Protein 4QEK (pdb70)

Sequence (281 aa):
SRPGLPVEYLQVPSASMGRDIKVQFQGGGPHAVYLLDGLRAQDDYNGWDINTPAFEEYYQSGLSVIMPPVGGQSSFYTDWYQPSQSNGQNNYTYKKWETFLTREMPAWLQANKGVSPPTGNAAVGLAMSGGSALILAAYYPQQFPYAASLSGFLNPSEEGWWPTLIGLAMNDSGGYNANNSMWGPSSSDPPAWKRNDPMVQIPRLVANNTRIWVYCGNGTPSDLGGDDNIPAKFLEGLTLRTNQQTFRDTYAADGGRNGVFNFFPPNGTHSWPYWNEEQLVAMKADIQHVLNG

Secondary structure (P-SEA, 3-state):
cccccbbbbbbbbbccccbbbbbbbcccccbbbbbbbcccccccccccccccccccccccccbbbbbbccccccccccccccccccccccccaaaaaaccaaaaaaaacccccccbbbbbbcccaaaaaaaaaacccccccbbbbccccccccccaaaaaaaaaaaacccccccccccccccccccccccccaaaaaaaaccbbbbbbbbcccccccccccccaaaaaaaaaaaaaaaaaaaaaccccccccccccccccaaaaaaaaaaaaaaaaaaacc

GO terms:
  GO:0009274 peptidoglycan-based cell wall (C, IDA)
  GO:0016747 acyltransferase activity, transferring groups other than amino-acyl groups (F, IDA)
  GO:0046677 response to antibiotic (P, IEP)
  GO:0071769 mycolate cell wall layer assembly (P, IDA)
  GO:0009247 glycolipid biosynthetic process (P, IDA)
  GO:0005576 extracellular region (C, HDA)
  GO:0071769 mycolate cell wall layer assembly (P, IMP)
  GO:0006869 lipid transport (P, IMP)
  GO:0005576 extracellular region (C, IDA)
  GO:0035375 zymogen binding (F, IPI)

Solvent-accessible surface area: 10916 Å² total; per-residue (Å²): 107,35,135,72,32,71,54,69,163,21,100,0,77,3,96,49,5,66,97,88,10,44,0,8,7,0,28,59,21,80,43,0,1,2,2,0,6,7,3,109,7,92,121,64,105,0,6,0,45,88,72,14,65,1,8,93,37,3,86,147,11,32,1,1,1,0,0,0,6,4,7,53,0,0,13,4,5,50,2,126,85,52,1,84,87,55,50,25,144,53,28,5,58,3,13,38,0,0,9,148,32,0,6,56,71,0,93,87,95,83,51,9,24,38,63,17,0,0,0,0,0,1,0,1,0,0,7,10,0,0,9,3,0,6,53,43,54,145,13,0,45,0,0,0,0,0,0,0,7,0,18,4,24,101,61,171,6,15,70,6,3,19,71,4,0,91,52,1,40,21,3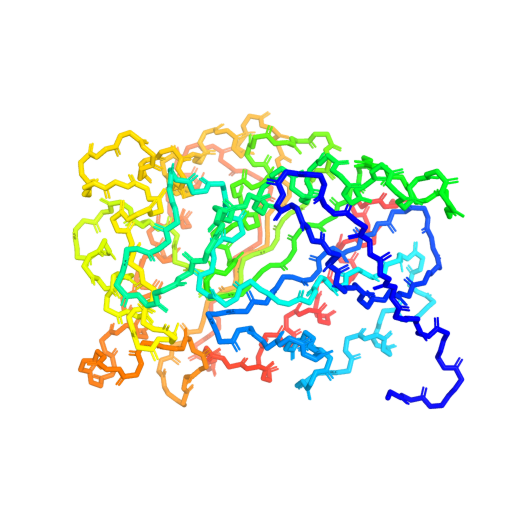0,30,8,90,0,1,10,6,91,62,109,34,106,15,4,125,78,10,0,1,21,60,15,0,75,116,1,38,91,52,93,1,38,0,18,0,0,1,0,47,33,83,102,28,66,1,9,4,106,70,10,102,96,106,82,8,24,18,30,0,37,121,13,0,74,71,0,99,98,39,7,70,88,62,46,16,113,36,28,38,41,37,34,41,120,129,1,28,0,10,31,99,62,0,21,80,8,0,70,47,0,63,57,29,0,52,139,65,21,78,62

Radius of gyration: 17.23 Å; Cα contacts (8 Å, |Δi|>4): 678; chains: 1; bounding box: 44×43×36 Å

InterPro domains:
  IPR000801 Esterase-like [PF00756] (61-321)
  IPR029058 Alpha/Beta hydrolase fold [G3DSA:3.40.50.1820] (46-328)
  IPR029058 Alpha/Beta hydrolase fold [SSF53474] (47-328)
  IPR050583 Mycobacterial A85 antigen [PTHR48098] (47-322)

Organism: Mycobacterium tuberculosis (strain ATCC 25618 / H37Rv) (NCBI:txid83332)

B-factor: mean 17.46, std 11.75, range [6.65, 141.17]

Foldseek 3Di:
DPPPFPKDWDFFDDPQFRGTWIKIKGDQAQAAEEEEAAQQFARPDGPCVVQHPLSVLCVNLRHMYIYTGDQHLNLLDFFQFAFPPLPGPGTDHRVCCLLPRVQVVCCVPPNRDQFLYEYEYEQSNLLVRLLCCLVPVRRHLEYEYALYPQACLDDCNVVLSQLQNCQRSHGGVCRGQHDSPGPSNLSSHNLNSLLSCQVSLRQYEYEAEADDDAPNGSPVPPPRPSRVVSVVVSVVSVVSNVVSPRDRYHYHYDHHDGNDSVNSNVVSSVCSVVSDVRRDD

Structure (mmCIF, N/CA/C/O backbone):
data_4QEK
#
_entry.id   4QEK
#
_cell.length_a   136.736
_cell.length_b   67.859
_cell.length_c   35.692
_cell.angle_alpha   90.00
_cell.angle_beta   94.36
_cell.angle_gamma   90.00
#
_symmetry.space_group_name_H-M   'C 1 2 1'
#
loop_
_entity.id
_entity.type
_entity.pdbx_description
1 polymer 'Diacylglycerol acyltransferase/mycolyltransferase Ag85C'
2 non-polymer alpha-D-glucopyranose
3 non-polymer 'SULFATE ION'
4 water water
#
loop_
_atom_site.group_PDB
_atom_site.id
_atom_site.type_symbol
_atom_site.label_atom_id
_atom_site.label_alt_id
_atom_site.label_comp_id
_atom_site.label_asym_id
_atom_site.label_entity_id
_atom_site.label_seq_id
_atom_site.pdbx_PDB_ins_code
_atom_site.Cartn_x
_atom_site.Cartn_y
_atom_site.Cartn_z
_atom_site.occupancy
_atom_site.B_iso_or_equiv
_atom_site.auth_seq_id
_atom_site.auth_comp_id
_atom_site.auth_asym_id
_atom_site.auth_atom_id
_atom_site.pdbx_PDB_model_num
ATOM 1 N N . SER A 1 3 ? 100.224 35.778 32.628 0.81 53.94 2 SER A N 1
ATOM 2 C CA . SER A 1 3 ? 101.146 34.735 32.194 0.81 50.41 2 SER A CA 1
ATOM 3 C C . SER A 1 3 ? 102.406 34.728 33.053 0.81 46.86 2 SER A C 1
ATOM 4 O O . SER A 1 3 ? 102.710 35.712 33.728 0.81 53.03 2 SER A O 1
ATOM 5 N N . ARG A 1 4 ? 103.129 33.611 33.022 0.75 52.22 3 ARG A N 1
ATOM 6 C CA . ARG A 1 4 ? 104.355 33.454 33.798 0.75 35.00 3 ARG A CA 1
ATOM 7 C C . ARG A 1 4 ? 105.313 34.616 33.561 0.75 66.16 3 ARG A C 1
ATOM 8 O O . ARG A 1 4 ? 105.525 35.026 32.419 0.75 80.08 3 ARG A O 1
ATOM 10 N N . PRO A 1 5 ? 105.890 35.153 34.646 0.60 57.72 4 PRO A N 1
ATOM 11 C CA . PRO A 1 5 ? 106.791 36.309 34.577 0.81 51.21 4 PRO A CA 1
ATOM 12 C C . PRO A 1 5 ? 107.969 36.049 33.647 0.92 44.19 4 PRO A C 1
ATOM 13 O O . PRO A 1 5 ? 108.532 34.956 33.653 0.60 43.37 4 PRO A O 1
ATOM 17 N N . GLY A 1 6 ? 108.324 37.046 32.845 0.92 39.41 5 GLY A N 1
ATOM 18 C CA . GLY A 1 6 ? 109.426 36.907 31.915 0.92 35.18 5 GLY A CA 1
ATOM 19 C C . GLY A 1 6 ? 108.992 36.556 30.504 0.92 30.98 5 GLY A C 1
ATOM 20 O O . GLY A 1 6 ? 109.807 36.597 29.583 0.92 32.76 5 GLY A O 1
ATOM 21 N N . LEU A 1 7 ? 107.717 36.207 30.329 0.70 27.20 6 LEU A N 1
ATOM 22 C CA . LEU A 1 7 ? 107.187 35.900 28.999 1.00 26.40 6 LEU A CA 1
ATOM 23 C C . LEU A 1 7 ? 106.938 37.165 28.193 1.00 24.20 6 LEU A C 1
ATOM 24 O O . LEU A 1 7 ? 106.247 38.078 28.654 1.00 23.80 6 LEU A O 1
ATOM 29 N N . PRO A 1 8 ? 107.493 37.217 26.976 1.00 22.49 7 PRO A N 1
ATOM 30 C CA . PRO A 1 8 ? 107.406 38.408 26.129 1.00 21.27 7 PRO A CA 1
ATOM 31 C C . PRO A 1 8 ? 106.068 38.500 25.384 1.00 18.42 7 PRO A C 1
ATOM 32 O O . PRO A 1 8 ? 106.048 38.690 24.174 1.00 20.53 7 PRO A O 1
ATOM 36 N N . VAL A 1 9 ? 104.967 38.368 26.117 1.00 14.95 8 VAL A N 1
ATOM 37 C CA . VAL A 1 9 ? 103.634 38.392 25.521 1.00 13.92 8 VAL A CA 1
ATOM 38 C C . VAL A 1 9 ? 103.171 39.825 25.258 1.00 12.62 8 VAL A C 1
ATOM 39 O O . VAL A 1 9 ? 103.324 40.717 26.100 1.00 13.25 8 VAL A O 1
ATOM 43 N N . GLU A 1 10 ? 102.628 40.036 24.062 1.00 10.66 9 GLU A N 1
ATOM 44 C CA . GLU A 1 10 ? 102.202 41.349 23.605 1.00 10.03 9 GLU A CA 1
ATOM 45 C C . GLU A 1 10 ? 100.709 41.368 23.321 1.00 10.38 9 GLU A C 1
ATOM 46 O O . GLU A 1 10 ? 100.089 40.327 23.079 1.00 12.25 9 GLU A O 1
ATOM 52 N N . TYR A 1 11 ? 100.124 42.555 23.348 1.00 10.76 10 TYR A N 1
ATOM 53 C CA . TYR A 1 11 ? 98.769 42.713 22.841 1.00 13.45 10 TYR A CA 1
ATOM 54 C C . TYR A 1 11 ? 98.782 43.798 21.769 1.00 13.89 10 TYR A C 1
ATOM 55 O O . TYR A 1 11 ? 99.340 44.882 21.960 1.00 17.28 10 TYR A O 1
ATOM 64 N N . LEU A 1 12 ? 98.195 43.475 20.629 1.00 10.97 11 LEU A N 1
ATOM 65 C CA . LEU A 1 12 ? 98.290 44.297 19.438 1.00 11.20 11 LEU A CA 1
ATOM 66 C C . LEU A 1 12 ? 96.903 44.748 19.012 1.00 10.73 11 LEU A C 1
ATOM 67 O O . LEU A 1 12 ? 95.910 44.060 19.276 1.00 11.28 11 LEU A O 1
ATOM 72 N N . GLN A 1 13 ? 96.846 45.895 18.342 1.00 10.58 12 GLN A N 1
ATOM 73 C CA . GLN A 1 13 ? 95.627 46.373 17.692 1.00 10.91 12 GLN A CA 1
ATOM 74 C C . GLN A 1 13 ? 95.871 46.342 16.184 1.00 10.79 12 GLN A C 1
ATOM 75 O O . GLN A 1 13 ? 96.656 47.138 15.660 1.00 12.16 12 GLN A O 1
ATOM 81 N N . VAL A 1 14 ? 95.227 45.402 15.497 1.00 10.96 13 VAL A N 1
ATOM 82 C CA . VAL A 1 14 ? 95.463 45.190 14.075 1.00 11.03 13 VAL A CA 1
ATOM 83 C C . VAL A 1 14 ? 94.231 45.632 13.290 1.00 10.69 13 VAL A C 1
ATOM 84 O O . VAL A 1 14 ? 93.166 45.032 13.406 1.00 11.77 13 VAL A O 1
ATOM 88 N N . PRO A 1 15 ? 94.361 46.697 12.487 1.00 11.07 14 PRO A N 1
ATOM 89 C CA . PRO A 1 15 ? 93.179 47.151 11.746 1.00 12.27 14 PRO A CA 1
ATOM 90 C C . PRO A 1 15 ? 92.647 46.113 10.760 1.00 12.18 14 PRO A C 1
ATOM 91 O O . PRO A 1 15 ? 93.415 45.448 10.063 1.00 13.25 14 PRO A O 1
ATOM 95 N N . SER A 1 16 ? 91.326 45.979 10.713 1.00 12.32 15 SER A N 1
ATOM 96 C CA . SER A 1 16 ? 90.677 45.179 9.682 1.00 12.66 15 SER A CA 1
ATOM 97 C C . SER A 1 16 ? 89.917 46.116 8.760 1.00 13.52 15 SER A C 1
ATOM 98 O O . SER A 1 16 ? 88.884 46.670 9.148 1.00 14.41 15 SER A O 1
ATOM 101 N N . ALA A 1 17 ? 90.412 46.296 7.538 1.00 14.32 16 ALA A N 1
ATOM 102 C CA . ALA A 1 17 ? 89.698 47.109 6.555 1.00 15.68 16 ALA A CA 1
ATOM 103 C C . ALA A 1 17 ? 88.329 46.506 6.235 1.00 15.06 16 ALA A C 1
ATOM 104 O O . ALA A 1 17 ? 87.339 47.215 6.080 1.00 18.43 16 ALA A O 1
ATOM 106 N N . SER A 1 18 ? 88.276 45.184 6.152 1.00 13.96 17 SER A N 1
ATOM 107 C CA . SER A 1 18 ? 87.044 44.510 5.760 1.00 15.13 17 SER A CA 1
ATOM 108 C C . SER A 1 18 ? 85.943 44.626 6.815 1.00 15.18 17 SER A C 1
ATOM 109 O O . SER A 1 18 ? 84.760 44.677 6.469 1.00 17.87 17 SER A O 1
ATOM 112 N N . MET A 1 19 ? 86.332 44.680 8.088 1.00 13.80 18 MET A N 1
ATOM 113 C CA . MET A 1 19 ? 85.353 44.819 9.170 1.00 13.00 18 MET A CA 1
ATOM 114 C C . MET A 1 19 ? 85.203 46.251 9.698 1.00 15.09 18 MET A C 1
ATOM 115 O O . MET A 1 19 ? 84.311 46.530 10.505 1.00 17.22 18 MET A O 1
ATOM 120 N N . GLY A 1 20 ? 86.058 47.159 9.236 1.00 14.54 19 G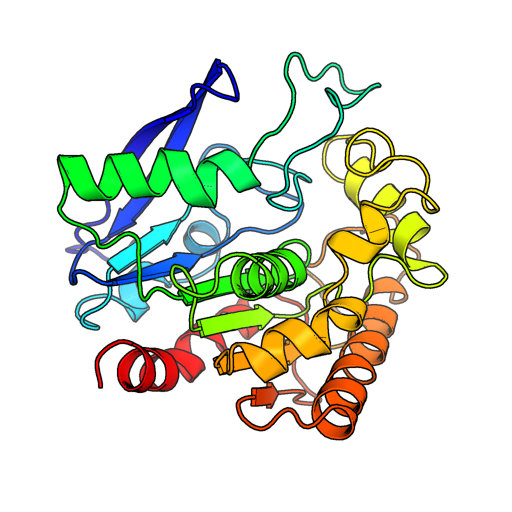LY A N 1
ATOM 121 C CA . GLY A 1 20 ? 85.979 48.555 9.632 1.00 16.40 19 GLY A CA 1
ATOM 122 C C . GLY A 1 20 ? 86.264 48.817 11.100 1.00 16.67 19 GLY A C 1
ATOM 123 O O . GLY A 1 20 ? 85.716 49.754 11.686 1.00 18.65 19 GLY A O 1
ATOM 124 N N . ARG A 1 21 ? 87.143 48.011 11.692 1.00 15.21 20 ARG A N 1
ATOM 125 C CA . ARG A 1 21 ? 87.470 48.141 13.107 1.00 15.16 20 ARG A CA 1
ATOM 126 C C . ARG A 1 21 ? 88.819 47.503 13.380 1.00 14.11 20 ARG A C 1
ATOM 127 O O . ARG A 1 21 ? 89.344 46.749 12.555 1.00 14.30 20 ARG A O 1
ATOM 135 N N . ASP A 1 22 ? 89.371 47.801 14.549 1.00 12.93 21 ASP A N 1
ATOM 136 C CA . ASP A 1 22 ? 90.630 47.212 14.976 1.00 12.92 21 ASP A CA 1
ATOM 137 C C . ASP A 1 22 ? 90.353 45.898 15.682 1.00 12.21 21 ASP A C 1
ATOM 138 O O . ASP A 1 22 ? 89.426 45.807 16.486 1.00 15.95 21 ASP A O 1
ATOM 143 N N . ILE A 1 23 ? 91.148 44.880 15.366 1.00 10.83 22 ILE A N 1
ATOM 144 C CA . ILE A 1 23 ? 91.022 43.573 16.000 1.00 11.30 22 ILE A CA 1
ATOM 145 C C . ILE A 1 23 ? 92.201 43.388 16.956 1.00 10.02 22 ILE A C 1
ATOM 146 O O . ILE A 1 23 ? 93.369 43.525 16.563 1.00 11.22 22 ILE A O 1
ATOM 151 N N . LYS A 1 24 ? 91.908 43.116 18.220 1.00 10.24 23 LYS A N 1
ATOM 152 C CA . LYS A 1 24 ? 92.958 42.845 19.198 1.00 10.79 23 LYS A CA 1
ATOM 153 C C . LYS A 1 24 ? 93.560 41.456 18.949 1.00 9.95 23 LYS A C 1
ATOM 154 O O . LYS A 1 24 ? 92.843 40.498 18.622 1.00 10.64 23 LYS A O 1
ATOM 160 N N . VAL A 1 25 ? 94.879 41.356 19.096 1.00 9.67 24 VAL A N 1
ATOM 161 C CA . VAL A 1 25 ? 95.598 40.103 18.902 1.00 9.34 24 VAL A CA 1
ATOM 162 C C . VAL A 1 25 ? 96.638 39.946 20.002 1.00 9.87 24 VAL A C 1
ATOM 163 O O . VAL A 1 25 ? 97.455 40.836 20.213 1.00 11.32 24 VAL A O 1
ATOM 167 N N . GLN A 1 26 ? 96.602 38.826 20.715 1.00 10.02 25 GLN A N 1
ATOM 168 C CA . GLN A 1 26 ? 97.655 38.518 21.681 1.00 9.48 25 GLN A CA 1
ATOM 169 C C . GLN A 1 26 ? 98.766 37.768 20.953 1.00 9.81 25 GLN A C 1
ATOM 170 O O . GLN A 1 26 ? 98.486 36.924 20.094 1.00 11.62 25 GLN A O 1
ATOM 176 N N . PHE A 1 27 ? 100.021 38.075 21.271 1.00 9.35 26 PHE A N 1
ATOM 177 C CA . PHE A 1 27 ? 101.118 37.602 20.436 1.00 9.63 26 PHE A CA 1
ATOM 178 C C . PHE A 1 27 ? 102.358 37.299 21.261 1.00 9.16 26 PHE A C 1
ATOM 179 O O . PHE A 1 27 ? 102.711 38.063 22.164 1.00 10.59 26 PHE A O 1
ATOM 187 N N . GLN A 1 28 ? 103.024 36.195 20.949 1.00 9.37 27 GLN A N 1
ATOM 188 C CA . GLN A 1 28 ? 104.358 35.923 21.479 1.00 9.92 27 GLN A CA 1
ATOM 189 C C . GLN A 1 28 ? 105.258 35.514 20.323 1.00 10.42 27 GLN A C 1
ATOM 190 O O . GLN A 1 28 ? 104.900 34.637 19.533 1.00 11.89 27 GLN A O 1
ATOM 196 N N . GLY A 1 29 ? 106.409 36.167 20.198 1.00 10.96 28 GLY A N 1
ATOM 197 C CA . GLY A 1 29 ? 107.342 35.859 19.126 1.00 12.09 28 GLY A CA 1
ATOM 198 C C . GLY A 1 29 ? 108.198 34.640 19.419 1.00 13.47 28 GLY A C 1
ATOM 199 O O . GLY A 1 29 ? 107.867 33.812 20.267 1.00 15.04 28 GLY A O 1
ATOM 200 N N . GLY A 1 30 ? 109.312 34.516 18.714 1.00 15.22 29 GLY A N 1
ATOM 201 C CA . GLY A 1 30 ? 110.209 33.404 18.966 1.00 16.89 29 GLY A CA 1
ATOM 202 C C . GLY A 1 30 ? 110.538 32.586 17.738 1.00 16.74 29 GLY A C 1
ATOM 203 O O . GLY A 1 30 ? 111.357 31.674 17.809 1.00 20.30 29 GLY A O 1
ATOM 204 N N . GLY A 1 31 ? 109.915 32.913 16.611 1.00 15.45 30 GLY A N 1
ATOM 205 C CA . GLY A 1 31 ? 110.236 32.256 15.358 1.00 16.02 30 GLY A CA 1
ATOM 206 C C . GLY A 1 31 ? 109.447 32.826 14.198 1.00 14.09 30 GLY A C 1
ATOM 207 O O . GLY A 1 31 ? 108.438 33.506 14.404 1.00 14.74 30 GLY A O 1
ATOM 208 N N . PRO A 1 32 ? 109.897 32.559 12.963 1.00 15.02 31 PRO A N 1
ATOM 209 C CA . PRO A 1 32 ? 109.226 33.108 11.780 1.00 15.09 31 PRO A CA 1
ATOM 210 C C . PRO A 1 32 ? 107.872 32.457 11.517 1.00 13.55 31 PRO A C 1
ATOM 211 O O . PRO A 1 32 ? 106.988 33.094 10.935 1.00 14.80 31 PRO A O 1
ATOM 215 N N . HIS A 1 33 ? 107.711 31.200 11.926 1.00 12.79 32 HIS A N 1
ATOM 216 C CA . HIS A 1 33 ? 106.436 30.513 11.756 1.00 12.38 32 HIS A CA 1
ATOM 217 C C . HIS A 1 33 ? 105.658 30.520 13.048 1.00 11.69 32 HIS A C 1
ATOM 218 O O . HIS A 1 33 ? 106.231 30.682 14.123 1.00 13.37 32 HIS A O 1
ATOM 225 N N . ALA A 1 34 ? 104.343 30.359 12.940 1.00 10.28 33 ALA A N 1
ATOM 226 C CA . ALA A 1 34 ? 103.460 30.614 14.066 1.00 9.43 33 ALA A CA 1
ATOM 227 C C . ALA A 1 34 ? 102.387 29.555 14.215 1.00 8.92 33 ALA A C 1
ATOM 228 O O . ALA A 1 34 ? 101.954 28.941 13.231 1.00 10.08 33 ALA A O 1
ATOM 230 N N . VAL A 1 35 ? 101.925 29.399 15.453 1.00 9.37 34 VAL A N 1
ATOM 231 C CA . VAL A 1 35 ? 100.723 28.638 15.745 1.00 8.95 34 VAL A CA 1
ATOM 232 C C . VAL A 1 35 ? 99.591 29.634 15.965 1.00 8.15 34 VAL A C 1
ATOM 233 O O . VAL A 1 35 ? 99.672 30.482 16.862 1.00 9.32 34 VAL A O 1
ATOM 237 N N . TYR A 1 36 ? 98.561 29.566 15.118 1.00 8.31 35 TYR A N 1
ATOM 238 C CA . TYR A 1 36 ? 97.379 30.406 15.283 1.00 8.10 35 TYR A CA 1
ATOM 239 C C . TYR A 1 36 ? 96.417 29.657 16.196 1.00 7.85 35 TYR A C 1
ATOM 240 O O . TYR A 1 36 ? 95.913 28.593 15.831 1.00 8.96 35 TYR A O 1
ATOM 249 N N . LEU A 1 37 ? 96.165 30.200 17.382 1.00 7.58 36 LEU A N 1
ATOM 250 C CA . LEU A 1 37 ? 95.286 29.559 18.359 1.00 7.79 36 LEU A CA 1
ATOM 251 C C . LEU A 1 37 ? 93.907 30.206 18.322 1.00 7.18 36 LEU A C 1
ATOM 252 O O . LEU A 1 37 ? 93.720 31.342 18.786 1.00 8.29 36 LEU A O 1
ATOM 257 N N . LEU A 1 38 ? 92.942 29.473 17.770 1.00 8.02 37 LEU A N 1
ATOM 258 C CA . LEU A 1 38 ? 91.596 29.992 17.563 1.00 8.25 37 LEU A CA 1
ATOM 259 C C . LEU A 1 38 ? 90.701 29.680 18.760 1.00 8.05 37 LEU A C 1
ATOM 260 O O . LEU A 1 38 ? 90.862 28.649 19.411 1.00 9.18 37 LEU A O 1
ATOM 265 N N . ASP A 1 39 ? 89.752 30.572 19.032 1.00 8.52 38 ASP A N 1
ATOM 266 C CA . ASP A 1 39 ? 88.888 30.486 20.206 1.00 8.73 38 ASP A CA 1
ATOM 267 C C . ASP A 1 39 ? 87.573 29.736 19.889 1.00 8.65 38 ASP A C 1
ATOM 268 O O . ASP A 1 39 ? 87.327 29.310 18.747 1.00 8.76 38 ASP A O 1
ATOM 273 N N . GLY A 1 40 ? 86.733 29.575 20.906 1.00 9.58 39 GLY A N 1
ATOM 274 C CA . GLY A 1 40 ? 85.442 28.919 20.750 1.00 9.97 39 GLY A CA 1
ATOM 275 C C . GLY A 1 40 ? 84.272 29.889 20.606 1.00 10.24 39 GLY A C 1
ATOM 276 O O . GLY A 1 40 ? 84.458 31.103 20.442 1.00 11.63 39 GLY A O 1
ATOM 277 N N . LEU A 1 41 ? 83.056 29.350 20.699 1.00 10.47 40 LEU A N 1
ATOM 278 C CA . LEU A 1 41 ? 81.830 30.117 20.469 1.00 12.54 40 LEU A CA 1
ATOM 279 C C . LEU A 1 41 ? 81.730 31.358 21.335 1.00 10.55 40 LEU A C 1
ATOM 280 O O . LEU A 1 41 ? 81.209 32.383 20.890 1.00 13.26 40 LEU A O 1
ATOM 285 N N . ARG A 1 42 ? 82.183 31.258 22.583 1.00 11.15 41 ARG A N 1
ATOM 286 C CA . ARG A 1 42 ? 81.993 32.341 23.545 1.00 11.76 41 ARG A CA 1
ATOM 287 C C . ARG A 1 42 ? 83.181 33.299 23.606 1.00 12.25 41 ARG A C 1
ATOM 288 O O . ARG A 1 42 ? 83.401 33.957 24.620 1.00 13.64 41 ARG A O 1
ATOM 296 N N . ALA A 1 43 ? 83.922 33.393 22.504 1.00 10.70 42 ALA A N 1
ATOM 297 C CA . ALA A 1 43 ? 85.090 34.271 22.407 1.00 10.50 42 ALA A CA 1
ATOM 298 C C . ALA A 1 43 ? 84.790 35.666 22.946 1.00 11.18 42 ALA A C 1
ATOM 299 O O . ALA A 1 43 ? 83.827 36.308 22.523 1.00 12.83 42 ALA A O 1
ATOM 301 N N . GLN A 1 44 ? 85.625 36.122 23.878 1.00 11.81 43 GLN A N 1
ATOM 302 C CA . GLN A 1 44 ? 85.471 37.434 24.505 1.00 12.72 43 GLN A CA 1
ATOM 303 C C . GLN A 1 44 ? 86.305 38.486 23.785 1.00 13.88 43 GLN A C 1
ATOM 304 O O . GLN A 1 44 ? 87.171 38.155 22.967 1.00 13.62 43 GLN A O 1
ATOM 310 N N . ASP A 1 45 ? 86.043 39.750 24.096 1.00 14.52 44 ASP A N 1
ATOM 311 C CA . ASP A 1 45 ? 86.739 40.849 23.441 1.00 14.74 44 ASP A CA 1
ATOM 312 C C . ASP A 1 45 ? 87.962 41.334 24.213 1.00 14.26 44 ASP A C 1
ATOM 313 O O . ASP A 1 45 ? 88.661 42.237 23.754 1.00 16.79 44 ASP A O 1
ATOM 318 N N . ASP A 1 46 ? 88.220 40.749 25.381 1.00 14.47 45 ASP A N 1
ATOM 319 C CA . ASP A 1 46 ? 89.405 41.114 26.152 1.00 15.35 45 ASP A CA 1
ATOM 320 C C . ASP A 1 46 ? 90.582 40.159 25.944 1.00 13.62 45 ASP A C 1
ATOM 321 O O . ASP A 1 46 ? 91.692 40.603 25.633 1.00 14.27 45 ASP A O 1
ATOM 326 N N . TYR A 1 47 ? 90.334 38.860 26.105 1.00 11.88 46 TYR A N 1
ATOM 327 C CA . TYR A 1 47 ? 91.381 37.860 25.958 1.00 11.28 46 TYR A CA 1
ATOM 328 C C . TYR A 1 47 ? 90.839 36.653 25.229 1.00 10.33 46 TYR A C 1
ATOM 329 O O . TYR A 1 47 ? 89.668 36.301 25.373 1.00 11.51 46 TYR A O 1
ATOM 338 N N . ASN A 1 48 ? 91.715 36.010 24.468 1.00 9.66 47 ASN A N 1
ATOM 339 C CA . ASN A 1 48 ? 91.424 34.737 23.824 1.00 9.34 47 ASN A CA 1
ATOM 340 C C . ASN A 1 48 ? 91.309 33.638 24.896 1.00 9.68 47 ASN A C 1
ATOM 341 O O . ASN A 1 48 ? 92.047 33.647 25.890 1.00 9.49 47 ASN A O 1
ATOM 346 N N . GLY A 1 49 ? 90.372 32.708 24.700 1.00 9.46 48 GLY A N 1
ATOM 347 C CA . GLY A 1 49 ? 90.117 31.633 25.650 1.00 9.82 48 GLY A CA 1
ATOM 348 C C . GLY A 1 49 ? 91.330 30.777 25.979 1.00 9.18 48 GLY A C 1
ATOM 349 O O . GLY A 1 49 ? 91.423 30.235 27.081 1.00 10.05 48 GLY A O 1
ATOM 350 N N . TRP A 1 50 ? 92.258 30.639 25.034 1.00 8.86 49 TRP A N 1
ATOM 351 C CA . TRP A 1 50 ? 93.496 29.912 25.306 1.00 8.96 49 TRP A CA 1
ATOM 352 C C . TRP A 1 50 ? 94.297 30.599 26.405 1.00 10.21 49 TRP A C 1
ATOM 353 O O . TRP A 1 50 ? 94.886 29.935 27.254 1.00 10.75 49 TRP A O 1
ATOM 364 N N . ASP A 1 51 ? 94.331 31.929 26.402 1.00 9.97 50 ASP A N 1
ATOM 365 C CA . ASP A 1 51 ? 95.092 32.630 27.434 1.00 10.32 50 ASP A CA 1
ATOM 366 C C . ASP A 1 51 ? 94.348 32.631 28.767 1.00 12.00 50 ASP A C 1
ATOM 367 O O . ASP A 1 51 ? 94.961 32.571 29.824 1.00 13.89 50 ASP A O 1
ATOM 372 N N . ILE A 1 52 ? 93.022 32.695 28.715 1.00 10.99 51 ILE A N 1
ATOM 373 C CA . ILE A 1 52 ? 92.222 32.668 29.931 1.00 12.39 51 ILE A CA 1
ATOM 374 C C . ILE A 1 52 ? 92.364 31.328 30.637 1.00 12.94 51 ILE A C 1
ATOM 375 O O . ILE A 1 52 ? 92.502 31.274 31.858 1.00 14.31 51 ILE A O 1
ATOM 380 N N . ASN A 1 53 ? 92.342 30.247 29.865 1.00 11.91 52 ASN A N 1
ATOM 381 C CA . ASN A 1 53 ? 92.170 28.909 30.429 1.00 11.90 52 ASN A CA 1
ATOM 382 C C . ASN A 1 53 ? 93.396 28.007 30.446 1.00 12.34 52 ASN A C 1
ATOM 383 O O . ASN A 1 53 ? 93.358 26.942 31.064 1.00 15.81 52 ASN A O 1
ATOM 388 N N . THR A 1 54 ? 94.473 28.408 29.774 1.00 11.48 53 THR A N 1
ATOM 389 C CA . THR A 1 54 ? 95.618 27.515 29.614 1.00 10.91 53 THR A CA 1
ATOM 390 C C . THR A 1 54 ? 96.938 28.259 29.717 1.00 11.08 53 THR A C 1
ATOM 391 O O . THR A 1 54 ? 96.979 29.484 29.544 1.00 12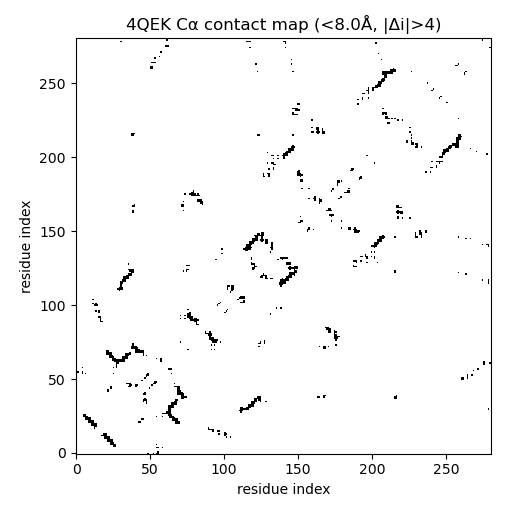.02 53 THR A O 1
ATOM 395 N N . PRO A 1 55 ? 98.034 27.516 29.948 1.00 10.87 54 PRO A N 1
ATOM 396 C CA . PRO A 1 55 ? 99.377 28.105 29.918 1.00 11.55 54 PRO A CA 1
ATOM 397 C C . PRO A 1 55 ? 100.008 28.013 28.519 1.00 10.48 54 PRO A C 1
ATOM 398 O O . PRO A 1 55 ? 101.212 27.803 28.404 1.00 11.56 54 PRO A O 1
ATOM 402 N N . ALA A 1 56 ? 99.205 28.191 27.471 1.00 9.87 55 ALA A N 1
ATOM 403 C CA . ALA A 1 56 ? 99.689 28.069 26.096 1.00 9.59 55 ALA A CA 1
ATOM 404 C C . ALA A 1 56 ? 100.951 28.889 25.812 1.00 10.38 55 ALA A C 1
ATOM 405 O O . ALA A 1 56 ? 101.902 28.365 25.239 1.00 10.68 55 ALA A O 1
ATOM 407 N N . PHE A 1 57 ? 100.975 30.165 26.196 1.00 9.52 56 PHE A N 1
ATOM 408 C CA . PHE A 1 57 ? 102.149 30.978 25.902 1.00 10.53 56 PHE A CA 1
ATOM 409 C C . PHE A 1 57 ? 103.386 30.398 26.588 1.00 10.68 56 PHE A C 1
ATOM 410 O O . PHE A 1 57 ? 104.450 30.268 25.976 1.00 12.31 56 PHE A O 1
ATOM 418 N N . GLU A 1 58 ? 103.251 30.067 27.869 1.00 11.38 57 GLU A N 1
ATOM 419 C CA . GLU A 1 58 ? 104.354 29.465 28.611 1.00 12.53 57 GLU A CA 1
ATOM 420 C C . GLU A 1 58 ? 104.806 28.144 27.983 1.00 12.74 57 GLU A C 1
ATOM 421 O O . GLU A 1 58 ? 106.003 27.858 27.891 1.00 13.07 57 GLU A O 1
ATOM 427 N N . GLU A 1 59 ? 103.844 27.337 27.558 1.00 11.29 58 GLU A N 1
ATOM 428 C CA . GLU A 1 59 ? 104.147 26.037 26.974 1.00 11.91 58 GLU A CA 1
ATOM 429 C C . GLU A 1 59 ? 104.919 26.138 25.661 1.00 12.56 58 GLU A C 1
ATOM 430 O O . GLU A 1 59 ? 105.751 25.285 25.365 1.00 14.85 58 GLU A O 1
ATOM 436 N N . TYR A 1 60 ? 104.659 27.191 24.889 1.00 10.98 59 TYR A N 1
ATOM 437 C CA . TYR A 1 60 ? 105.315 27.366 23.595 1.00 10.57 59 TYR A CA 1
ATOM 438 C C . TYR A 1 60 ? 106.459 28.384 23.616 1.00 11.33 59 TYR A C 1
ATOM 439 O O . TYR A 1 60 ? 107.081 28.660 22.590 1.00 12.43 59 TYR A O 1
ATOM 448 N N . TYR A 1 61 ? 106.760 28.919 24.792 1.00 12.32 60 TYR A N 1
ATOM 449 C CA . TYR A 1 61 ? 107.895 29.822 24.927 1.00 14.23 60 TYR A CA 1
ATOM 450 C C . TYR A 1 61 ? 109.192 29.088 24.589 1.00 15.47 60 TYR A C 1
ATOM 451 O O . TYR A 1 61 ? 109.430 27.980 25.061 1.00 17.34 60 TYR A O 1
ATOM 460 N N . GLN A 1 62 ? 110.009 29.713 23.746 1.00 16.26 61 GLN A N 1
ATOM 461 C CA . GLN A 1 62 ? 111.276 29.136 23.288 1.00 19.43 61 GLN A CA 1
ATOM 462 C C . GLN A 1 62 ? 111.116 27.809 22.529 1.00 17.71 61 GLN A C 1
ATOM 463 O O . GLN A 1 62 ? 112.016 26.975 22.509 1.00 20.45 61 GLN A O 1
ATOM 469 N N . SER A 1 63 ? 109.973 27.641 21.874 1.00 14.90 62 SER A N 1
ATOM 470 C CA . SER A 1 63 ? 109.705 26.465 21.050 1.00 13.93 62 SER A CA 1
ATOM 471 C C . SER A 1 63 ? 110.214 26.629 19.619 1.00 13.70 62 SER A C 1
ATOM 472 O O . SER A 1 63 ? 110.170 25.683 18.830 1.00 15.76 62 SER A O 1
ATOM 475 N N . GLY A 1 64 ? 110.672 27.828 19.272 1.00 13.42 63 GLY A N 1
ATOM 476 C CA . GLY A 1 64 ? 111.031 28.126 17.896 1.00 13.01 63 GLY A CA 1
ATOM 477 C C . GLY A 1 64 ? 109.831 28.540 17.056 1.00 13.84 63 GLY A C 1
ATOM 478 O O . GLY A 1 64 ? 109.966 28.778 15.861 1.00 15.63 63 GLY A O 1
ATOM 479 N N . LEU A 1 65 ? 108.663 28.625 17.689 1.00 13.51 64 LEU A N 1
ATOM 480 C CA . LEU A 1 65 ? 107.422 29.031 17.029 1.00 12.62 64 LEU A CA 1
ATOM 481 C C . LEU A 1 65 ? 106.840 30.258 17.718 1.00 11.94 64 LEU A C 1
ATOM 482 O O . LEU A 1 65 ? 106.860 30.341 18.941 1.00 13.30 64 LEU A O 1
ATOM 487 N N . SER A 1 66 ? 106.311 31.199 16.941 1.00 11.23 65 SER A N 1
ATOM 488 C CA . SER A 1 66 ? 105.491 32.277 17.488 1.00 10.61 65 SER A CA 1
ATOM 489 C C . SER A 1 66 ? 104.085 31.741 17.795 1.00 9.53 65 SER A C 1
ATOM 490 O O . SER A 1 66 ? 103.674 30.701 17.267 1.00 10.02 65 SER A O 1
ATOM 493 N N . VAL A 1 67 ? 103.366 32.455 18.658 1.00 9.23 66 VAL A N 1
ATOM 494 C CA . VAL A 1 67 ? 101.994 32.116 19.009 1.00 8.82 66 VAL A CA 1
ATOM 495 C C . VAL A 1 67 ? 101.104 33.328 18.773 1.00 8.67 66 VAL A C 1
ATOM 496 O O . VAL A 1 67 ? 101.396 34.423 19.260 1.00 9.58 66 VAL A O 1
ATOM 500 N N . ILE A 1 68 ? 100.040 33.128 17.998 1.00 8.66 67 ILE A N 1
ATOM 501 C CA . ILE A 1 68 ? 99.108 34.196 17.670 1.00 8.16 67 ILE A CA 1
ATOM 502 C C . ILE A 1 68 ? 97.722 33.837 18.191 1.00 7.85 67 ILE A C 1
ATOM 503 O O . ILE A 1 68 ? 97.173 32.803 17.813 1.00 9.19 67 ILE A O 1
ATOM 508 N N . MET A 1 69 ? 97.164 34.673 19.069 1.00 8.44 68 MET A N 1
ATOM 509 C CA . MET A 1 69 ? 95.819 34.456 19.594 1.00 8.33 68 MET A CA 1
ATOM 510 C C . MET A 1 69 ? 94.927 35.632 19.216 1.00 8.44 68 MET A C 1
ATOM 511 O O . MET A 1 69 ? 94.925 36.653 19.912 1.00 9.05 68 MET A O 1
ATOM 516 N N A PRO A 1 70 ? 94.180 35.517 18.110 0.40 8.46 69 PRO A N 1
ATOM 517 N N B PRO A 1 70 ? 94.153 35.493 18.127 0.60 8.18 69 PRO A N 1
ATOM 518 C CA A PRO A 1 70 ? 93.251 36.611 17.803 0.40 9.03 69 PRO A CA 1
ATOM 519 C CA B PRO A 1 70 ? 93.236 36.594 17.814 0.60 8.77 69 PRO A CA 1
ATOM 520 C C A PRO A 1 70 ? 92.185 36.735 18.893 0.40 9.21 69 PRO A C 1
ATOM 521 C C B PRO A 1 70 ? 92.196 36.735 18.920 0.60 8.74 69 PRO A C 1
ATOM 522 O O A PRO A 1 70 ? 91.774 35.723 19.462 0.40 9.72 69 PRO A O 1
ATOM 523 O O B PRO A 1 70 ? 91.810 35.738 19.529 0.60 9.29 69 PRO A O 1
ATOM 530 N N . VAL A 1 71 ? 91.754 37.960 19.180 1.00 9.25 70 VAL A N 1
ATOM 531 C CA . VAL A 1 71 ? 90.765 38.199 20.224 1.00 10.13 70 VAL A CA 1
ATOM 532 C C . VAL A 1 71 ? 89.446 38.661 19.613 1.00 10.66 70 VAL A C 1
ATOM 533 O O . VAL A 1 71 ? 89.432 39.528 18.735 1.00 11.88 70 VAL A O 1
ATOM 537 N N . GLY A 1 72 ? 88.346 38.056 20.052 1.00 10.63 71 GLY A N 1
ATOM 538 C CA . GLY A 1 72 ? 87.027 38.489 19.619 1.00 11.75 71 GLY A CA 1
ATOM 539 C C . GLY A 1 72 ? 86.365 37.517 18.663 1.00 11.03 71 GLY A C 1
ATOM 540 O O . GLY A 1 72 ? 86.814 36.379 18.499 1.00 11.42 71 GLY A O 1
ATOM 541 N N . GLY A 1 73 ? 85.284 37.957 18.029 1.00 11.83 72 GLY A N 1
ATOM 542 C CA . GLY A 1 73 ? 84.616 37.114 17.057 1.00 13.27 72 GLY A CA 1
ATOM 543 C C . GLY A 1 73 ? 83.685 36.068 17.651 1.00 11.89 72 GLY A C 1
ATOM 544 O O . GLY A 1 73 ? 83.589 34.949 17.138 1.00 13.00 72 GLY A O 1
ATOM 545 N N . GLN A 1 74 ? 82.979 36.434 18.718 1.00 12.75 73 GLN A N 1
ATOM 546 C CA . GLN A 1 74 ? 81.967 35.562 19.304 1.00 12.43 73 GLN A CA 1
ATOM 547 C C . GLN A 1 74 ? 81.066 34.959 18.229 1.00 11.93 73 GLN A C 1
ATOM 548 O O . GLN A 1 74 ? 80.528 35.685 17.386 1.00 12.04 73 GLN A O 1
ATOM 554 N N . SER A 1 75 ? 80.932 33.633 18.254 1.00 12.00 74 SER A N 1
ATOM 555 C CA . SER A 1 75 ? 80.049 32.904 17.338 1.00 11.65 74 SER A CA 1
ATOM 556 C C . SER A 1 75 ? 80.367 33.101 15.853 1.00 10.87 74 SER A C 1
ATOM 557 O O . SER A 1 75 ? 79.526 32.822 15.002 1.00 13.14 74 SER A O 1
ATOM 560 N N . SER A 1 76 ? 81.587 33.533 15.538 1.00 10.42 75 SER A N 1
ATOM 561 C CA . SER A 1 76 ? 81.905 33.905 14.158 1.00 10.81 75 SER A CA 1
ATOM 562 C C . SER A 1 76 ? 82.261 32.736 13.237 1.00 10.24 75 SER A C 1
ATOM 563 O O . SER A 1 76 ? 82.234 32.890 12.015 1.00 10.74 75 SER A O 1
ATOM 566 N N . PHE A 1 77 ? 82.650 31.602 13.820 1.00 9.80 76 PHE A N 1
ATOM 567 C CA . PHE A 1 77 ? 83.225 30.481 13.059 1.00 9.53 76 PHE A CA 1
ATOM 568 C C . PHE A 1 77 ? 84.462 30.858 12.236 1.00 9.44 76 PHE A C 1
ATOM 569 O O . PHE A 1 77 ? 84.887 30.099 11.362 1.00 10.29 76 PHE A O 1
ATOM 577 N N . TYR A 1 78 ? 85.067 32.002 12.557 1.00 9.65 77 TYR A N 1
ATOM 578 C CA . TYR A 1 78 ? 86.250 32.481 11.835 1.00 9.11 77 TYR A CA 1
ATOM 579 C C . TYR A 1 78 ? 86.038 32.438 10.325 1.00 9.92 77 TYR A C 1
ATOM 580 O O . TYR A 1 78 ? 86.936 32.090 9.550 1.00 10.82 77 TYR A O 1
ATOM 589 N N . THR A 1 79 ? 84.833 32.831 9.917 1.00 10.05 78 THR A N 1
ATOM 590 C CA . THR A 1 79 ? 84.431 32.749 8.524 1.00 10.39 78 THR A CA 1
ATOM 591 C C . THR A 1 79 ? 84.029 34.137 8.010 1.00 10.72 78 THR A C 1
ATOM 592 O O . THR A 1 79 ? 83.895 35.088 8.790 1.00 11.58 78 THR A O 1
ATOM 596 N N . ASP A 1 80 ? 83.885 34.271 6.697 1.00 11.73 79 ASP A N 1
ATOM 597 C CA . ASP A 1 80 ? 83.329 35.490 6.125 1.00 12.63 79 ASP A CA 1
ATOM 598 C C . ASP A 1 80 ? 81.817 35.313 5.992 1.00 13.83 79 ASP A C 1
ATOM 599 O O . ASP A 1 80 ? 81.347 34.426 5.280 1.00 15.38 79 ASP A O 1
ATOM 604 N N . TRP A 1 81 ? 81.058 36.155 6.683 1.00 13.90 80 TRP A N 1
ATOM 605 C CA . TRP A 1 81 ? 79.605 36.050 6.693 1.00 14.48 80 TRP A CA 1
ATOM 606 C C . TRP A 1 81 ? 78.994 36.715 5.469 1.00 15.91 80 TRP A C 1
ATOM 607 O O . TRP A 1 81 ? 79.599 37.606 4.864 1.00 16.98 80 TRP A O 1
ATOM 618 N N . TYR A 1 82 ? 77.779 36.303 5.129 1.00 17.32 81 TYR A N 1
ATOM 619 C CA . TYR A 1 82 ? 77.026 36.966 4.065 1.00 19.18 81 TYR A CA 1
ATOM 620 C C . TYR A 1 82 ? 76.595 38.371 4.452 1.00 19.95 81 TYR A C 1
ATOM 621 O O . TYR A 1 82 ? 76.580 39.270 3.614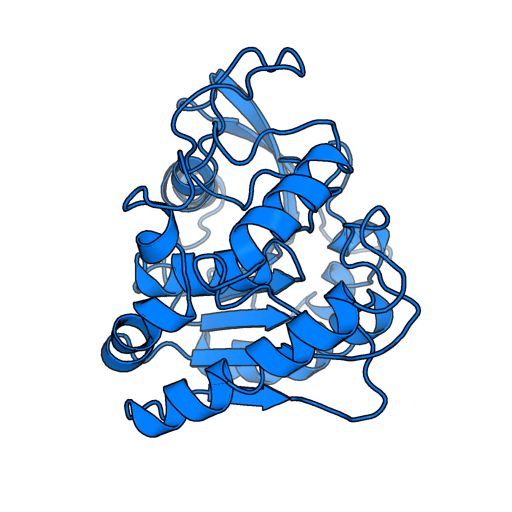 1.00 22.00 81 TYR A O 1
ATOM 630 N N . GLN A 1 83 ? 76.213 38.559 5.708 1.00 19.63 82 GLN A N 1
ATOM 631 C CA . GLN A 1 83 ? 75.635 39.832 6.135 1.00 20.78 82 GLN A CA 1
ATOM 632 C C . GLN A 1 83 ? 75.785 39.999 7.643 1.00 18.37 82 GLN A C 1
ATOM 633 O O . GLN A 1 83 ? 76.128 39.037 8.344 1.00 17.89 82 GLN A O 1
ATOM 639 N N . PRO A 1 84 ? 75.519 41.218 8.149 1.00 19.76 83 PRO A N 1
ATOM 640 C CA . PRO A 1 84 ? 75.515 41.415 9.601 1.00 19.81 83 PRO A CA 1
ATOM 641 C C . PRO A 1 84 ? 74.491 40.486 10.252 1.00 19.91 83 PRO A C 1
ATOM 642 O O . PRO A 1 84 ? 73.447 40.193 9.653 1.00 20.40 83 PRO A O 1
ATOM 646 N N . SER A 1 85 ? 74.791 40.014 11.457 1.00 19.75 84 SER A N 1
ATOM 647 C CA . SER A 1 85 ? 73.874 39.132 12.163 1.00 21.29 84 SER A CA 1
ATOM 648 C C . SER A 1 85 ? 72.561 39.866 12.421 1.00 25.51 84 SER A C 1
ATOM 649 O O . SER A 1 85 ? 72.515 40.846 13.157 1.00 27.19 84 SER A O 1
ATOM 652 N N . GLN A 1 86 ? 71.493 39.352 11.818 1.00 30.17 85 GLN A N 1
ATOM 653 C CA . GLN A 1 86 ? 70.179 40.015 11.753 1.00 33.57 85 GLN A CA 1
ATOM 654 C C . GLN A 1 86 ? 69.612 40.671 13.033 1.00 35.89 85 GLN A C 1
ATOM 655 O O . GLN A 1 86 ? 69.374 41.878 13.059 1.00 40.57 85 GLN A O 1
ATOM 661 N N . SER A 1 87 ? 69.419 39.877 14.082 1.00 34.20 86 SER A N 1
ATOM 662 C CA . SER A 1 87 ? 68.547 40.222 15.199 1.00 33.75 86 SER A CA 1
ATOM 663 C C . SER A 1 87 ? 69.261 40.758 16.434 1.00 31.50 86 SER A C 1
ATOM 664 O O . SER A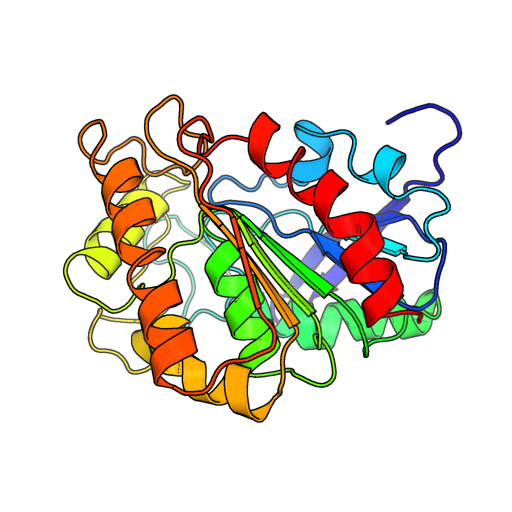 1 87 ? 68.620 41.326 17.315 1.00 32.35 86 SER A O 1
ATOM 667 N N . ASN A 1 88 ? 70.576 40.575 16.515 1.00 26.53 87 ASN A N 1
ATOM 668 C CA . ASN A 1 88 ? 71.298 41.045 17.691 1.00 25.15 87 ASN A CA 1
ATOM 669 C C . ASN A 1 88 ? 71.911 42.434 17.515 1.00 24.97 87 ASN A C 1
ATOM 670 O O . ASN A 1 88 ? 72.664 42.899 18.366 1.00 25.75 87 ASN A O 1
ATOM 675 N N . GLY A 1 89 ? 71.592 43.086 16.401 1.00 24.71 88 GLY A N 1
ATOM 676 C CA . GLY A 1 89 ? 72.009 44.458 16.183 1.00 25.05 88 GLY A CA 1
ATOM 677 C C . GLY A 1 89 ? 73.439 44.660 15.717 1.00 24.79 88 GLY A C 1
ATOM 678 O O . GLY A 1 89 ? 73.932 45.785 15.742 1.00 26.10 88 GLY A O 1
ATOM 679 N N . GLN A 1 90 ? 74.116 43.590 15.300 1.00 22.94 89 GLN A N 1
ATOM 680 C CA . GLN A 1 90 ? 75.475 43.726 14.770 1.00 21.88 89 GLN A CA 1
ATOM 681 C C . GLN A 1 90 ? 75.491 44.763 13.648 1.00 23.01 89 GLN A C 1
ATOM 682 O O . GLN A 1 90 ? 74.670 44.698 12.733 1.00 24.40 89 GLN A O 1
ATOM 688 N N . ASN A 1 91 ? 76.419 45.718 13.712 1.00 24.05 90 ASN A N 1
ATOM 689 C CA A ASN A 1 91 ? 76.428 46.844 12.777 0.46 25.68 90 ASN A CA 1
ATOM 690 C CA B ASN A 1 91 ? 76.402 46.826 12.756 0.54 25.20 90 ASN A CA 1
ATOM 691 C C . ASN A 1 91 ? 77.439 46.719 11.640 1.00 24.68 90 ASN A C 1
ATOM 692 O O . ASN A 1 91 ? 77.722 47.691 10.942 1.00 27.00 90 ASN A O 1
ATOM 701 N N . TYR A 1 92 ? 77.989 45.525 11.468 1.00 21.97 91 TYR A N 1
ATOM 702 C CA . TYR A 1 92 ? 78.942 45.259 10.397 1.00 19.49 91 TYR A CA 1
ATOM 703 C C . TYR A 1 92 ? 78.902 43.775 10.070 1.00 18.17 91 TYR A C 1
ATOM 704 O O . TYR A 1 92 ? 78.275 42.993 10.788 1.00 18.91 91 TYR A O 1
ATOM 713 N N . THR A 1 93 ? 79.577 43.389 8.993 1.00 16.74 92 THR A N 1
ATOM 714 C CA . THR A 1 93 ? 79.646 41.991 8.588 1.00 16.44 92 THR A CA 1
ATOM 715 C C . THR A 1 93 ? 80.968 41.373 9.036 1.00 14.94 92 THR A C 1
ATOM 716 O O . THR A 1 93 ? 82.045 41.881 8.730 1.00 15.72 92 THR A O 1
ATOM 720 N N . TYR A 1 94 ? 80.879 40.271 9.769 1.00 13.90 93 TYR A N 1
ATOM 721 C CA . TYR A 1 94 ? 82.055 39.517 10.146 1.00 12.91 93 TYR A CA 1
ATOM 722 C C . TYR A 1 94 ? 82.788 39.070 8.875 1.00 12.66 93 TYR A C 1
ATOM 723 O O . TYR A 1 94 ? 82.185 38.486 7.967 1.00 13.43 93 TYR A O 1
ATOM 732 N N . LYS A 1 95 ? 84.092 39.337 8.815 1.00 12.13 94 LYS A N 1
ATOM 733 C CA A LYS A 1 95 ? 84.923 38.867 7.708 0.84 11.56 94 LYS A CA 1
ATOM 734 C CA B LYS A 1 95 ? 84.917 38.859 7.713 0.16 11.82 94 LYS A CA 1
ATOM 735 C C . LYS A 1 95 ? 86.200 38.276 8.288 1.00 10.29 94 LYS A C 1
ATOM 736 O O . LYS A 1 95 ? 87.315 38.733 8.006 1.00 11.20 94 LYS A O 1
ATOM 747 N N . TRP A 1 96 ? 86.027 37.259 9.116 1.00 10.09 95 TRP A N 1
ATOM 748 C CA . TRP A 1 96 ? 87.147 36.697 9.855 1.00 9.77 95 TRP A CA 1
ATOM 749 C C . TRP A 1 96 ? 88.067 35.815 9.032 1.00 8.86 95 TRP A C 1
ATOM 750 O O . TRP A 1 96 ? 89.237 35.670 9.380 1.00 9.76 95 TRP A O 1
ATOM 761 N N . GLU A 1 97 ? 87.568 35.215 7.958 1.00 9.49 96 GLU A N 1
ATOM 762 C CA . GLU A 1 97 ? 88.456 34.487 7.061 1.00 10.12 96 GLU A CA 1
ATOM 763 C C . GLU A 1 97 ? 89.381 35.478 6.341 1.00 10.29 96 GLU A C 1
ATOM 764 O O . GLU A 1 97 ? 90.589 35.249 6.238 1.00 11.04 96 GLU A O 1
ATOM 770 N N . THR A 1 98 ? 88.818 36.586 5.862 1.00 10.38 97 THR A N 1
ATOM 771 C CA . THR A 1 98 ? 89.631 37.645 5.265 1.00 11.45 97 THR A CA 1
ATOM 772 C C . THR A 1 98 ? 90.668 38.168 6.266 1.00 9.89 97 THR A C 1
ATOM 773 O O . THR A 1 98 ? 91.844 38.370 5.927 1.00 11.21 97 THR A O 1
ATOM 777 N N . PHE A 1 99 ? 90.254 38.357 7.515 1.00 9.55 98 PHE A N 1
ATOM 778 C CA . PHE A 1 99 ? 91.194 38.845 8.518 1.00 10.27 98 PHE A CA 1
ATOM 779 C C . PHE A 1 99 ? 92.343 37.855 8.749 1.00 9.68 98 PHE A C 1
ATOM 780 O O . PHE A 1 99 ? 93.516 38.244 8.748 1.00 10.10 98 PHE A O 1
ATOM 788 N N . LEU A 1 100 ? 92.017 36.581 8.954 1.00 9.47 99 LEU A N 1
ATOM 789 C CA . LEU A 1 100 ? 93.050 35.606 9.289 1.00 9.68 99 LEU A CA 1
ATOM 790 C C . LEU A 1 100 ? 93.988 35.274 8.134 1.00 8.78 99 LEU A C 1
ATOM 791 O O . LEU A 1 100 ? 95.134 34.885 8.367 1.00 9.68 99 LEU A O 1
ATOM 796 N N . THR A 1 101 ? 93.500 35.377 6.897 1.00 9.90 100 THR A N 1
ATOM 797 C CA . THR A 1 101 ? 94.259 34.900 5.742 1.00 10.14 100 THR A CA 1
ATOM 798 C C . THR A 1 101 ? 94.898 36.014 4.927 1.00 10.39 100 THR A C 1
ATOM 799 O O . THR A 1 101 ? 95.755 35.747 4.089 1.00 12.53 100 THR A O 1
ATOM 803 N N . ARG A 1 102 ? 94.488 37.251 5.176 1.00 10.32 101 ARG A N 1
ATOM 804 C CA . ARG A 1 102 ? 95.021 38.388 4.443 1.00 12.58 101 ARG A CA 1
ATOM 805 C C . ARG A 1 102 ? 95.475 39.507 5.370 1.00 11.78 101 ARG A C 1
ATOM 806 O O . ARG A 1 102 ? 96.657 39.843 5.415 1.00 13.32 101 ARG A O 1
ATOM 814 N N . GLU A 1 103 ? 94.543 40.082 6.121 0.94 10.07 102 GLU A N 1
ATOM 815 C CA . GLU A 1 103 ? 94.829 41.316 6.857 1.00 10.79 102 GLU A CA 1
ATOM 816 C C . GLU A 1 103 ? 95.836 41.106 7.991 1.00 10.05 102 GLU A C 1
ATOM 817 O O . GLU A 1 103 ? 96.849 41.808 8.093 1.00 11.41 102 GLU A O 1
ATOM 823 N N . MET A 1 104 ? 95.574 40.122 8.833 1.00 9.73 103 MET A N 1
ATOM 824 C CA . MET A 1 104 ? 96.454 39.869 9.965 1.00 10.08 103 MET A CA 1
ATOM 825 C C . MET A 1 104 ? 97.857 39.401 9.540 1.00 9.73 103 MET A C 1
ATOM 826 O O . MET A 1 104 ? 98.849 39.942 10.018 1.00 10.33 103 MET A O 1
ATOM 831 N N . PRO A 1 105 ? 97.943 38.398 8.638 1.00 9.68 104 PRO A N 1
ATOM 832 C CA . PRO A 1 105 ? 99.308 37.982 8.272 1.00 9.67 104 PRO A CA 1
ATOM 833 C C . PRO A 1 105 ? 100.086 39.091 7.562 1.00 10.06 104 PRO A C 1
ATOM 834 O O . PRO A 1 105 ? 101.304 39.187 7.741 1.00 10.48 104 PRO A O 1
ATOM 838 N N . ALA A 1 106 ? 99.411 39.945 6.797 1.00 10.15 105 ALA A N 1
ATOM 839 C CA . ALA A 1 106 ? 100.117 41.061 6.163 1.00 11.57 105 ALA A CA 1
ATOM 840 C C . ALA A 1 106 ? 100.709 42.016 7.211 1.00 11.71 105 ALA A C 1
ATOM 841 O O . ALA A 1 106 ? 101.848 42.478 7.075 1.00 11.96 105 ALA A O 1
ATOM 843 N N . TRP A 1 107 ? 99.935 42.309 8.254 1.00 11.30 106 TRP A N 1
ATOM 844 C CA . TRP A 1 107 ? 100.371 43.220 9.311 1.00 11.34 106 TRP A CA 1
ATOM 845 C C . TRP A 1 107 ? 101.551 42.616 10.084 1.00 10.58 106 TRP A C 1
ATOM 846 O O . TRP A 1 107 ? 102.548 43.296 10.363 1.00 11.61 106 TRP A O 1
ATOM 857 N N . LEU A 1 108 ? 101.448 41.334 10.424 1.00 10.02 107 LEU A N 1
ATOM 858 C CA . LEU A 1 108 ? 102.492 40.674 11.197 1.00 10.72 107 LEU A CA 1
ATOM 859 C C . LEU A 1 108 ? 103.769 40.514 10.371 1.00 10.02 107 LEU A C 1
ATOM 860 O O . LEU A 1 108 ? 104.875 40.608 10.903 1.00 12.06 107 LEU A O 1
ATOM 865 N N . GLN A 1 109 ? 103.627 40.283 9.071 1.00 10.16 108 GLN A N 1
ATOM 866 C CA . GLN A 1 109 ? 104.807 40.203 8.221 1.00 10.89 108 GLN A CA 1
ATOM 867 C C . GLN A 1 109 ? 105.500 41.557 8.130 1.00 12.10 108 GLN A C 1
ATOM 868 O O . GLN A 1 109 ? 106.713 41.667 8.336 1.00 13.33 108 GLN A O 1
ATOM 874 N N . ALA A 1 110 ? 104.736 42.596 7.809 1.00 11.41 109 ALA A N 1
ATOM 875 C CA . ALA A 1 110 ? 105.312 43.921 7.604 1.00 13.25 109 ALA A CA 1
ATOM 876 C C . ALA A 1 110 ? 105.977 44.465 8.868 1.00 14.31 109 ALA A C 1
ATOM 877 O O . ALA A 1 110 ? 107.065 45.042 8.816 1.00 16.27 109 ALA A O 1
ATOM 879 N N . ASN A 1 111 ? 105.323 44.275 10.007 1.00 13.42 110 ASN A N 1
ATOM 880 C CA . ASN A 1 111 ? 105.767 44.915 11.238 1.00 16.44 110 ASN A CA 1
ATOM 881 C C . ASN A 1 111 ? 106.725 44.080 12.075 1.00 15.75 110 ASN A C 1
ATOM 882 O O . ASN A 1 111 ? 107.539 44.630 12.829 1.00 17.27 110 ASN A O 1
ATOM 887 N N . LYS A 1 112 ? 106.648 42.760 11.929 1.00 14.42 111 LYS A N 1
ATOM 888 C CA . LYS A 1 112 ? 107.426 41.869 12.783 1.00 15.13 111 LYS A CA 1
ATOM 889 C C . LYS A 1 112 ? 108.265 40.846 12.044 1.00 14.63 111 LYS A C 1
ATOM 890 O O . LYS A 1 112 ? 109.156 40.240 12.633 1.00 18.08 111 LYS A O 1
ATOM 896 N N . GLY A 1 113 ? 107.964 40.629 10.767 1.00 14.65 112 GLY A N 1
ATOM 897 C CA . GLY A 1 113 ? 108.654 39.612 9.997 1.00 15.41 112 GLY A CA 1
ATOM 898 C C . GLY A 1 113 ? 108.103 38.204 10.174 1.00 15.34 112 GLY A C 1
ATOM 899 O O . GLY A 1 113 ? 108.751 37.234 9.798 1.00 17.44 112 GLY A O 1
ATOM 900 N N . VAL A 1 114 ? 106.905 38.078 10.738 1.00 12.77 113 VAL A N 1
ATOM 901 C CA . VAL A 1 114 ? 106.269 36.769 10.846 1.00 12.32 113 VAL A CA 1
ATOM 902 C C . VAL A 1 114 ? 105.899 36.289 9.449 1.00 11.33 113 VAL A C 1
ATOM 903 O O . VAL A 1 114 ? 105.304 37.033 8.674 1.00 11.85 113 VAL A O 1
ATOM 907 N N . SER A 1 115 ? 106.272 35.058 9.112 1.00 11.68 114 SER A N 1
ATOM 908 C CA . SER A 1 115 ? 105.967 34.528 7.789 1.00 11.67 114 SER A CA 1
ATOM 909 C C . SER A 1 115 ? 104.475 34.281 7.586 1.00 11.54 114 SER A C 1
ATOM 910 O O . SER A 1 115 ? 103.837 33.650 8.418 1.00 12.00 114 SER A O 1
ATOM 913 N N A PRO A 1 116 ? 103.908 34.777 6.473 0.58 12.03 115 PRO A N 1
ATOM 914 N N B PRO A 1 116 ? 103.928 34.750 6.458 0.42 11.42 115 PRO A N 1
ATOM 915 C CA A PRO A 1 116 ? 102.503 34.459 6.192 0.58 13.04 115 PRO A CA 1
ATOM 916 C CA B PRO A 1 116 ? 102.525 34.499 6.118 0.42 11.64 115 PRO A CA 1
ATOM 917 C C A PRO A 1 116 ? 102.290 32.988 5.837 0.58 12.43 115 PRO A C 1
ATOM 918 C C B PRO A 1 116 ? 102.290 33.074 5.606 0.42 11.86 115 PRO A C 1
ATOM 919 O O A PRO A 1 116 ? 101.165 32.498 5.908 0.58 12.82 115 PRO A O 1
ATOM 920 O O B PRO A 1 116 ? 101.145 32.702 5.355 0.42 13.02 115 PRO A O 1
ATOM 927 N N . THR A 1 117 ? 103.357 32.294 5.459 1.00 11.80 116 THR A N 1
ATOM 928 C CA . THR A 1 117 ? 103.237 30.906 5.019 1.00 11.80 116 THR A CA 1
ATOM 929 C C . THR A 1 117 ? 103.889 29.939 6.005 1.00 10.51 116 THR A C 1
ATOM 930 O O . THR A 1 117 ? 104.719 30.329 6.826 1.00 12.09 116 THR A O 1
ATOM 934 N N . GLY A 1 118 ? 103.497 28.672 5.926 1.00 10.80 117 GLY A N 1
ATOM 935 C CA . GLY A 1 118 ? 104.155 27.626 6.691 1.00 10.80 117 GLY A CA 1
ATOM 936 C C . GLY A 1 118 ? 103.780 27.566 8.156 1.00 10.16 117 GLY A C 1
ATOM 937 O O . GLY A 1 118 ? 104.611 27.207 8.998 1.00 11.78 117 GLY A O 1
ATOM 938 N N . ASN A 1 119 ? 102.522 27.889 8.458 1.00 9.41 118 ASN A N 1
ATOM 939 C CA . ASN A 1 119 ? 102.054 27.994 9.829 1.00 9.06 118 ASN A CA 1
ATOM 940 C C . ASN A 1 119 ? 101.084 26.880 10.224 1.00 8.75 118 ASN A C 1
ATOM 941 O O . ASN A 1 119 ? 100.734 26.026 9.403 1.00 9.72 118 ASN A O 1
ATOM 946 N N . ALA A 1 120 ? 100.660 26.890 11.483 1.00 8.32 119 ALA A N 1
ATOM 947 C CA . ALA A 1 120 ? 99.671 25.923 11.980 1.00 8.21 119 ALA A CA 1
ATOM 948 C C . ALA A 1 120 ? 98.410 26.648 12.421 1.00 8.06 119 ALA A C 1
ATOM 949 O O . ALA A 1 120 ? 98.496 27.696 13.068 1.00 9.82 119 ALA A O 1
ATOM 951 N N . ALA A 1 121 ? 97.248 26.084 12.095 1.00 7.86 120 ALA A N 1
ATOM 952 C CA . ALA A 1 121 ? 95.976 26.574 12.629 1.00 8.58 120 ALA A CA 1
ATOM 953 C C . ALA A 1 121 ? 95.449 25.550 13.621 1.00 8.65 120 ALA A C 1
ATOM 954 O O . ALA A 1 121 ? 95.293 24.379 13.269 1.00 8.76 120 ALA A O 1
ATOM 956 N N . VAL A 1 122 ? 95.187 25.985 14.852 1.00 7.63 121 VAL A N 1
ATOM 957 C CA . VAL A 1 122 ? 94.715 25.089 15.896 1.00 7.79 121 VAL A CA 1
ATOM 958 C C . VAL A 1 122 ? 93.419 25.649 16.455 1.00 7.23 121 VAL A C 1
ATOM 959 O O . VAL A 1 122 ? 93.394 26.771 16.967 1.00 8.97 121 VAL A O 1
ATOM 963 N N . GLY A 1 123 ? 92.338 24.881 16.331 1.00 7.24 122 GLY A N 1
ATOM 964 C CA . GLY A 1 123 ? 91.038 25.326 16.797 1.00 7.89 122 GLY A CA 1
ATOM 965 C C . GLY A 1 123 ? 90.381 24.304 17.702 1.00 7.50 122 GLY A C 1
ATOM 966 O O . GLY A 1 123 ? 90.784 23.134 17.739 1.00 7.89 122 GLY A O 1
ATOM 967 N N . LEU A 1 124 ? 89.356 24.747 18.421 1.00 7.81 123 LEU A N 1
ATOM 968 C CA . LEU A 1 124 ? 88.610 23.876 19.323 1.00 7.89 123 LEU A CA 1
ATOM 969 C C . LEU A 1 124 ? 87.134 24.190 19.183 1.00 7.55 123 LEU A C 1
ATOM 970 O O . LEU A 1 124 ? 86.748 25.339 18.919 1.00 7.97 123 LEU A O 1
ATOM 975 N N . ALA A 1 125 ? 86.309 23.155 19.318 1.00 8.19 124 ALA A N 1
ATOM 976 C CA . ALA A 1 125 ? 84.864 23.311 19.287 1.00 8.78 124 ALA A CA 1
ATOM 977 C C . ALA A 1 125 ? 84.468 24.103 18.030 1.00 8.85 124 ALA A C 1
ATOM 978 O O . ALA A 1 125 ? 84.790 23.676 16.918 1.00 8.71 124 ALA A O 1
ATOM 980 N N . MET A 1 126 ? 83.828 25.261 18.181 1.00 8.57 125 MET A N 1
ATOM 981 C CA . MET A 1 126 ? 83.518 26.101 17.020 1.00 9.14 125 MET A CA 1
ATOM 982 C C . MET A 1 126 ? 84.650 26.180 15.992 1.00 8.64 125 MET A C 1
ATOM 983 O O . MET A 1 126 ? 84.421 26.006 14.796 1.00 9.47 125 MET A O 1
ATOM 988 N N . SER A 1 127 ? 85.869 26.456 16.447 1.00 8.07 126 SER A N 1
ATOM 989 C CA . SER A 1 127 ? 86.962 26.686 15.510 1.00 7.51 126 SER A CA 1
ATOM 990 C C . SER A 1 127 ? 87.760 25.446 15.118 1.00 7.34 126 SER A C 1
ATOM 991 O O . SER A 1 127 ? 88.724 25.566 14.364 1.00 8.10 126 SER A O 1
ATOM 994 N N . GLY A 1 128 ? 87.372 24.264 15.596 1.00 6.94 127 GLY A N 1
ATOM 995 C CA . GLY A 1 128 ? 88.030 23.046 15.146 1.00 7.40 127 GLY A CA 1
ATOM 996 C C . GLY A 1 128 ? 87.825 22.868 13.647 1.00 7.86 127 GLY A C 1
ATOM 997 O O . GLY A 1 128 ? 88.777 22.641 12.883 1.00 8.42 127 GLY A O 1
ATOM 998 N N . GLY A 1 129 ? 86.573 22.991 13.207 1.00 7.98 128 GLY A N 1
ATOM 999 C CA . GLY A 1 129 ? 86.285 22.985 11.785 1.00 8.58 128 GLY A CA 1
ATOM 1000 C C . GLY A 1 129 ? 86.955 24.135 11.056 1.00 7.85 128 GLY A C 1
ATOM 1001 O O . GLY A 1 129 ? 87.470 23.951 9.955 1.00 9.12 128 GLY A O 1
ATOM 1002 N N . SER A 1 130 ? 86.943 25.326 11.651 1.00 8.47 129 SER A N 1
ATOM 1003 C CA . SER A 1 130 ? 87.574 26.485 11.021 1.00 8.40 129 SER A CA 1
ATOM 1004 C C . SER A 1 130 ? 89.029 26.199 10.668 1.00 7.30 129 SER A C 1
ATOM 1005 O O . SER A 1 130 ? 89.498 26.552 9.591 1.00 8.88 129 SER A O 1
ATOM 1008 N N . ALA A 1 131 ? 89.756 25.586 11.592 1.00 7.52 130 ALA A N 1
ATOM 1009 C CA . ALA A 1 131 ? 91.170 25.309 11.369 1.00 7.58 130 ALA A CA 1
ATOM 1010 C C . ALA A 1 131 ? 91.350 24.414 10.146 1.00 7.13 130 ALA A C 1
ATOM 1011 O O . ALA A 1 131 ? 92.225 24.641 9.314 1.00 8.12 130 ALA A O 1
ATOM 1013 N N . LEU A 1 132 ? 90.526 23.378 10.041 1.00 7.41 131 LEU A N 1
ATOM 1014 C CA . LEU A 1 132 ? 90.617 22.466 8.910 1.00 7.59 131 LEU A CA 1
ATOM 1015 C C . LEU A 1 132 ? 90.208 23.144 7.602 1.00 7.37 131 LEU A C 1
ATOM 1016 O O . LEU A 1 132 ? 90.794 22.887 6.548 1.00 8.64 131 LEU A O 1
ATOM 1021 N N . ILE A 1 133 ? 89.205 24.014 7.657 1.00 7.83 132 ILE A N 1
ATOM 1022 C CA . ILE A 1 133 ? 88.785 24.744 6.462 1.00 8.79 132 ILE A CA 1
ATOM 1023 C C . ILE A 1 133 ? 89.887 25.713 6.002 1.00 8.13 132 ILE A C 1
ATOM 1024 O O . ILE A 1 133 ? 90.166 25.830 4.800 1.00 8.58 132 ILE A O 1
ATOM 1029 N N . LEU A 1 134 ? 90.533 26.389 6.949 1.00 8.36 133 LEU A N 1
ATOM 1030 C CA . LEU A 1 134 ? 91.644 27.259 6.598 1.00 8.37 133 LEU A CA 1
ATOM 1031 C C . LEU A 1 134 ? 92.743 26.465 5.888 1.00 7.35 133 LEU A C 1
ATOM 1032 O O . LEU A 1 134 ? 93.293 26.921 4.880 1.00 8.93 133 LEU A O 1
ATOM 1037 N N . ALA A 1 135 ? 93.048 25.265 6.382 1.00 7.97 134 ALA A N 1
ATOM 1038 C CA . ALA A 1 135 ? 94.053 24.420 5.738 1.00 8.84 134 ALA A CA 1
ATOM 1039 C C . ALA A 1 135 ? 93.583 23.912 4.367 1.00 8.89 134 ALA A C 1
ATOM 1040 O O . ALA A 1 135 ? 94.386 23.733 3.445 1.00 10.48 134 ALA A O 1
ATOM 1042 N N . ALA A 1 136 ? 92.276 23.681 4.225 1.00 8.26 135 ALA A N 1
ATOM 1043 C CA . ALA A 1 136 ? 91.728 23.177 2.972 1.00 10.06 135 ALA A CA 1
ATOM 1044 C C . ALA A 1 136 ? 91.866 24.198 1.849 1.00 10.12 135 ALA A C 1
ATOM 1045 O O . ALA A 1 136 ? 92.171 23.835 0.715 1.00 11.34 135 ALA A O 1
ATOM 1047 N N . TYR A 1 137 ? 91.645 25.472 2.158 1.00 9.46 136 TYR A N 1
ATOM 1048 C CA . TYR A 1 137 ? 91.615 26.508 1.128 1.00 10.06 136 TYR A CA 1
ATOM 1049 C C . TYR A 1 137 ? 92.854 27.400 1.089 1.00 9.93 136 TYR A C 1
ATOM 1050 O O . TYR A 1 137 ? 93.036 28.150 0.124 1.00 11.53 136 TYR A O 1
ATOM 1059 N N . TYR A 1 138 ? 93.691 27.333 2.128 1.00 9.49 137 TYR A N 1
ATOM 1060 C CA . TYR A 1 138 ? 94.916 28.135 2.192 1.00 9.24 137 TYR A CA 1
ATOM 1061 C C . TYR A 1 138 ? 96.112 27.255 2.558 1.00 10.04 137 TYR A C 1
ATOM 1062 O O . TYR A 1 138 ? 96.778 27.465 3.581 1.00 10.49 137 TYR A O 1
ATOM 1071 N N . PRO A 1 139 ? 96.397 26.258 1.716 1.00 10.56 138 PRO A N 1
ATOM 1072 C CA . PRO A 1 139 ? 97.436 25.275 2.059 1.00 12.42 138 PRO A CA 1
ATOM 1073 C C . PRO A 1 139 ? 98.843 25.859 2.225 1.00 12.16 138 PRO A C 1
ATOM 1074 O O . PRO A 1 139 ? 99.629 25.323 3.004 1.00 13.41 138 PRO A O 1
ATOM 1078 N N . GLN A 1 140 ? 99.169 26.938 1.525 1.00 11.38 139 GLN A N 1
ATOM 1079 C CA . GLN A 1 140 ? 100.490 27.529 1.711 1.00 11.70 139 GLN A CA 1
ATOM 1080 C C . GLN A 1 140 ? 100.600 28.186 3.083 1.00 10.79 139 GLN A C 1
ATOM 1081 O O . GLN A 1 140 ? 101.679 28.209 3.675 1.00 11.82 139 GLN A O 1
ATOM 1087 N N . GLN A 1 141 ? 99.492 28.738 3.568 1.00 10.20 140 GLN A N 1
ATOM 1088 C CA . GLN A 1 141 ? 99.483 29.405 4.864 1.00 9.77 140 GLN A CA 1
ATOM 1089 C C . GLN A 1 141 ? 99.464 28.394 5.999 1.00 9.16 140 GLN A C 1
ATOM 1090 O O . GLN A 1 141 ? 100.141 28.593 7.012 1.00 9.41 140 GLN A O 1
ATOM 1096 N N . PHE A 1 142 ? 98.701 27.311 5.823 1.00 9.35 141 PHE A N 1
ATOM 1097 C CA . PHE A 1 142 ? 98.484 26.321 6.878 1.00 9.36 141 PHE A CA 1
ATOM 1098 C C . PHE A 1 142 ? 98.723 24.880 6.419 1.00 9.64 141 PHE A C 1
ATOM 1099 O O . PHE A 1 142 ? 97.777 24.124 6.172 1.00 10.36 141 PHE A O 1
ATOM 1107 N N . PRO A 1 143 ? 99.994 24.471 6.339 1.00 9.21 142 PRO A N 1
ATOM 1108 C CA . PRO A 1 143 ? 100.295 23.056 6.065 1.00 9.83 142 PRO A CA 1
ATOM 1109 C C . PRO A 1 143 ? 99.964 22.148 7.254 1.00 9.36 142 PRO A C 1
ATOM 1110 O O . PRO A 1 143 ? 99.989 20.924 7.106 1.00 10.93 142 PRO A O 1
ATOM 1114 N N . TYR A 1 144 ? 99.672 22.741 8.408 1.00 8.88 143 TYR A N 1
ATOM 1115 C CA . TYR A 1 144 ? 99.346 22.003 9.621 1.00 8.97 143 TYR A CA 1
ATOM 1116 C C . TYR A 1 144 ? 98.034 22.537 10.180 1.00 7.64 143 TYR A C 1
ATOM 1117 O O . TYR A 1 144 ? 97.859 23.750 10.280 1.00 8.50 143 TYR A O 1
ATOM 1126 N N . ALA A 1 145 ? 97.119 21.644 10.561 1.00 8.09 144 ALA A N 1
ATOM 1127 C CA . ALA A 1 145 ? 95.895 22.073 11.233 1.00 7.99 144 ALA A CA 1
ATOM 1128 C C . ALA A 1 145 ? 95.482 21.073 12.295 1.00 7.59 144 ALA A C 1
ATOM 1129 O O . ALA A 1 145 ? 95.539 19.861 12.068 1.00 8.67 144 ALA A O 1
ATOM 1131 N N . ALA A 1 146 ? 95.047 21.588 13.440 1.00 7.26 145 ALA A N 1
ATOM 1132 C CA . ALA A 1 146 ? 94.504 20.750 14.507 1.00 7.19 145 ALA A CA 1
ATOM 1133 C C . ALA A 1 146 ? 93.065 21.162 14.805 1.00 6.65 145 ALA A C 1
ATOM 1134 O O . ALA A 1 146 ? 92.741 22.357 14.853 1.00 7.96 145 ALA A O 1
ATOM 1136 N N . SER A 1 147 ? 92.216 20.160 15.017 1.00 7.09 146 SER A N 1
ATOM 1137 C CA . SER A 1 147 ? 90.830 20.354 15.423 1.00 6.65 146 SER A CA 1
ATOM 1138 C C . SER A 1 147 ? 90.604 19.583 16.712 1.00 7.24 146 SER A C 1
ATOM 1139 O O . SER A 1 147 ? 90.781 18.362 16.749 1.00 7.41 146 SER A O 1
ATOM 1142 N N . LEU A 1 148 ? 90.219 20.297 17.767 1.00 6.95 147 LEU A N 1
ATOM 1143 C CA . LEU A 1 148 ? 90.018 19.710 19.083 1.00 7.20 147 LEU A CA 1
ATOM 1144 C C . LEU A 1 148 ? 88.530 19.795 19.403 1.00 7.09 147 LEU A C 1
ATOM 1145 O O . LEU A 1 148 ? 87.993 20.886 19.629 1.00 7.89 147 LEU A O 1
ATOM 1150 N N . SER A 1 149 ? 87.857 18.644 19.384 1.00 7.25 148 SER A N 1
ATOM 1151 C CA . SER A 1 149 ? 86.404 18.597 19.599 1.00 7.48 148 SER A CA 1
ATOM 1152 C C . SER A 1 149 ? 85.642 19.478 18.603 1.00 8.05 148 SER A C 1
ATOM 1153 O O . SER A 1 149 ? 84.678 20.158 18.976 1.00 8.82 148 SER A O 1
ATOM 1156 N N . GLY A 1 150 ? 86.056 19.455 17.334 1.00 7.61 149 GLY A N 1
ATOM 1157 C CA . GLY A 1 150 ? 85.443 20.310 16.334 1.00 8.12 149 GLY A CA 1
ATOM 1158 C C . GLY A 1 150 ? 84.131 19.767 15.787 1.00 7.98 149 GLY A C 1
ATOM 1159 O O . GLY A 1 150 ? 83.835 18.577 15.896 1.00 8.59 149 GLY A O 1
ATOM 1160 N N . PHE A 1 151 ? 83.346 20.651 15.179 1.00 8.37 150 PHE A N 1
ATOM 1161 C CA . PHE A 1 151 ? 82.067 20.278 14.568 1.00 8.55 150 PHE A CA 1
ATOM 1162 C C . PHE A 1 151 ? 82.378 19.985 13.098 1.00 9.32 150 PHE A C 1
ATOM 1163 O O . PHE A 1 151 ? 82.308 20.876 12.246 1.00 10.46 150 PHE A O 1
ATOM 1171 N N . LEU A 1 152 ? 82.757 18.743 12.799 1.00 9.16 151 LEU A N 1
ATOM 1172 C CA . LEU A 1 152 ? 83.435 18.454 11.541 1.00 9.39 151 LEU A CA 1
ATOM 1173 C C . LEU A 1 152 ? 82.540 18.090 10.351 1.00 10.17 151 LEU A C 1
ATOM 1174 O O . LEU A 1 152 ? 83.048 17.757 9.281 1.00 11.04 151 LEU A O 1
ATOM 1179 N N . ASN A 1 153 ? 81.221 18.194 10.511 1.00 10.17 152 ASN A N 1
ATOM 1180 C CA . ASN A 1 153 ? 80.286 17.911 9.414 1.00 10.21 152 ASN A CA 1
ATOM 1181 C C . ASN A 1 153 ? 79.103 18.878 9.534 1.00 10.07 152 ASN A C 1
ATOM 1182 O O . ASN A 1 153 ? 77.957 18.448 9.654 1.00 11.45 152 ASN A O 1
ATOM 1187 N N . PRO A 1 154 ? 79.379 20.197 9.530 1.00 9.70 153 PRO A N 1
ATOM 1188 C CA . PRO A 1 154 ? 78.349 21.186 9.882 1.00 10.97 153 PRO A CA 1
ATOM 1189 C C . PRO A 1 154 ? 77.141 21.218 8.946 1.00 11.16 153 PRO A C 1
ATOM 1190 O O . PRO A 1 154 ? 76.097 21.726 9.349 1.00 12.59 153 PRO A O 1
ATOM 1194 N N . SER A 1 155 ? 77.275 20.713 7.723 1.00 11.15 154 SER A N 1
ATOM 1195 C CA . SER A 1 155 ? 76.168 20.753 6.769 1.00 12.75 154 SER A CA 1
ATOM 1196 C C . SER A 1 155 ? 75.243 19.538 6.843 1.00 14.25 154 SER A C 1
ATOM 1197 O O . SER A 1 155 ? 74.233 19.497 6.156 1.00 16.15 154 SER A O 1
ATOM 1200 N N . GLU A 1 156 ? 75.580 18.569 7.689 1.00 13.90 155 GLU A N 1
ATOM 1201 C CA A GLU A 1 156 ? 74.884 17.283 7.706 0.61 14.32 155 GLU A CA 1
ATOM 1202 C CA B GLU A 1 156 ? 74.876 17.286 7.701 0.39 14.62 155 GLU A CA 1
ATOM 1203 C C . GLU A 1 156 ? 73.811 17.168 8.788 1.00 14.43 155 GLU A C 1
ATOM 1204 O O . GLU A 1 156 ? 74.031 17.545 9.937 1.00 14.24 155 GLU A O 1
ATOM 1215 N N . GLY A 1 157 ? 72.658 16.625 8.411 1.00 15.88 156 GLY A N 1
ATOM 1216 C CA . GLY A 1 157 ? 71.621 16.257 9.360 1.00 17.80 156 GLY A CA 1
ATOM 1217 C C . GLY A 1 157 ? 71.167 17.371 10.276 1.00 16.70 156 GLY A C 1
ATOM 1218 O O . GLY A 1 157 ? 70.729 18.421 9.818 1.00 18.89 156 GLY A O 1
ATOM 1219 N N . TRP A 1 158 ? 71.276 17.134 11.579 1.00 16.24 157 TRP A N 1
ATOM 1220 C CA . TRP A 1 158 ? 70.893 18.119 12.581 1.00 16.46 157 TRP A CA 1
ATOM 1221 C C . TRP A 1 158 ? 71.938 19.197 12.839 1.00 13.91 157 TRP A C 1
ATOM 1222 O O . TRP A 1 158 ? 71.666 20.156 13.563 1.00 14.86 157 TRP A O 1
ATOM 1233 N N . TRP A 1 159 ? 73.125 19.060 12.252 1.00 12.44 158 TRP A N 1
ATOM 1234 C CA . TRP A 1 159 ? 74.194 20.010 12.545 1.00 11.92 158 TRP A CA 1
ATOM 1235 C C . TRP A 1 159 ? 73.857 21.490 12.286 1.00 11.61 158 TRP A C 1
ATOM 1236 O O . TRP A 1 159 ? 74.140 22.332 13.123 1.00 12.56 158 TRP A O 1
ATOM 1247 N N . PRO A 1 160 ? 73.249 21.815 11.136 1.00 12.83 159 PRO A N 1
ATOM 1248 C CA . PRO A 1 160 ? 72.928 23.237 10.941 1.00 13.12 159 PRO A CA 1
ATOM 1249 C C . PRO A 1 160 ? 71.980 23.750 12.018 1.00 13.62 159 PRO A C 1
ATOM 1250 O O . PRO A 1 160 ? 72.112 24.888 12.467 1.00 14.60 159 PRO A O 1
ATOM 1254 N N . THR A 1 161 ? 71.041 22.908 12.436 1.00 15.22 160 THR A N 1
ATOM 1255 C CA . THR A 1 161 ? 70.124 23.279 13.507 1.00 15.93 160 THR A CA 1
ATOM 1256 C C . THR A 1 161 ? 70.855 23.476 14.837 1.00 15.49 160 THR A C 1
ATOM 1257 O O . THR A 1 161 ? 70.618 24.457 15.542 1.00 16.30 160 THR A O 1
ATOM 1261 N N . LEU A 1 162 ? 71.755 22.556 15.171 1.00 14.57 161 LEU A N 1
ATOM 1262 C CA . LEU A 1 162 ? 72.492 22.640 16.432 1.00 14.22 161 LEU A CA 1
ATOM 1263 C C . LEU A 1 162 ? 73.423 23.840 16.455 1.00 13.40 161 LEU A C 1
ATOM 1264 O O . LEU A 1 162 ? 73.560 24.516 17.477 1.00 13.84 161 LEU A O 1
ATOM 1269 N N . ILE A 1 163 ? 74.078 24.088 15.327 1.00 12.76 162 ILE A N 1
ATOM 1270 C CA . ILE A 1 163 ? 74.973 25.229 15.218 1.00 14.10 162 ILE A CA 1
ATOM 1271 C C . ILE A 1 163 ? 74.173 26.526 15.366 1.00 14.34 162 ILE A C 1
ATOM 1272 O O . ILE A 1 163 ? 74.592 27.455 16.059 1.00 15.56 162 ILE A O 1
ATOM 1277 N N . GLY A 1 164 ? 72.998 26.571 14.748 1.00 15.11 163 GLY A N 1
ATOM 1278 C CA . GLY A 1 164 ? 72.112 27.718 14.893 1.00 15.65 163 GLY A CA 1
ATOM 1279 C C . GLY A 1 164 ? 71.716 27.956 16.339 1.00 16.55 163 GLY A C 1
ATOM 1280 O O . GLY A 1 164 ? 71.739 29.094 16.817 1.00 17.74 163 GLY A O 1
ATOM 1281 N N . LEU A 1 165 ? 71.352 26.885 17.039 1.00 16.77 164 LEU A N 1
ATOM 1282 C CA . LEU A 1 165 ? 71.001 26.979 18.455 1.00 16.13 164 LEU A CA 1
ATOM 1283 C C . LEU A 1 165 ? 72.179 27.491 19.289 1.00 15.19 164 LEU A C 1
ATOM 1284 O O . LEU A 1 165 ? 72.024 28.368 20.138 1.00 16.44 164 LEU A O 1
ATOM 1289 N N . ALA A 1 166 ? 73.357 26.922 19.058 1.00 14.86 165 ALA A N 1
ATOM 1290 C CA . ALA A 1 166 ? 74.530 27.288 19.839 1.00 15.33 165 ALA A CA 1
ATOM 1291 C C . ALA A 1 166 ? 74.951 28.742 19.594 1.00 14.91 165 ALA A C 1
ATOM 1292 O O . ALA A 1 166 ? 75.352 29.455 20.525 1.00 15.05 165 ALA A O 1
ATOM 1294 N N . MET A 1 167 ? 74.856 29.187 18.345 1.00 14.75 166 MET A N 1
ATOM 1295 C CA . MET A 1 167 ? 75.197 30.568 18.023 1.00 15.64 166 MET A CA 1
ATOM 1296 C C . MET A 1 167 ? 74.223 31.540 18.665 1.00 17.59 166 MET A C 1
ATOM 1297 O O . MET A 1 167 ? 74.604 32.610 19.119 1.00 17.63 166 MET A O 1
ATOM 1302 N N . ASN A 1 168 ? 72.954 31.153 18.714 1.00 18.19 167 ASN A N 1
ATOM 1303 C CA . ASN A 1 168 ? 71.958 32.005 19.346 1.00 20.42 167 ASN A CA 1
ATOM 1304 C C . ASN A 1 168 ? 72.212 32.105 20.852 1.00 21.15 167 ASN A C 1
ATOM 1305 O O . ASN A 1 168 ? 72.070 33.173 21.452 1.00 21.62 167 ASN A O 1
ATOM 1310 N N . ASP A 1 169 ? 72.613 30.987 21.448 1.00 20.84 168 ASP A N 1
ATOM 1311 C CA . ASP A 1 169 ? 72.916 30.910 22.877 1.00 21.94 168 ASP A CA 1
ATOM 1312 C C . ASP A 1 169 ? 74.226 31.618 23.230 1.00 21.91 168 ASP A C 1
ATOM 1313 O O . ASP A 1 169 ? 74.501 31.887 24.400 1.00 25.34 168 ASP A O 1
ATOM 1318 N N . SER A 1 170 ? 75.034 31.929 22.219 1.00 18.58 169 SER A N 1
ATOM 1319 C CA . SER A 1 170 ? 76.268 32.676 22.433 1.00 16.60 169 SER A CA 1
ATOM 1320 C C . SER A 1 170 ? 76.178 34.048 21.758 1.00 16.96 169 SER A C 1
ATOM 1321 O O . SER A 1 170 ? 76.704 34.255 20.664 1.00 15.55 169 SER A O 1
ATOM 1324 N N . GLY A 1 171 ? 75.481 34.979 22.408 1.00 18.48 170 GLY A N 1
ATOM 1325 C CA . GLY A 1 171 ? 75.411 36.345 21.921 1.00 18.71 170 GLY A CA 1
ATOM 1326 C C . GLY A 1 171 ? 74.306 36.624 20.918 1.00 19.13 170 GLY A C 1
ATOM 1327 O O . GLY A 1 171 ? 74.271 37.699 20.327 1.00 21.73 170 GLY A O 1
ATOM 1328 N N . GLY A 1 172 ? 73.417 35.659 20.704 1.00 19.70 171 GLY A N 1
ATOM 1329 C CA . GLY A 1 172 ? 72.267 35.872 19.838 1.00 20.21 171 GLY A CA 1
ATOM 1330 C C . GLY A 1 172 ? 72.590 35.974 18.356 1.00 19.91 171 GLY A C 1
ATOM 1331 O O . GLY A 1 172 ? 71.863 36.614 17.602 1.00 22.19 171 GLY A O 1
ATOM 1332 N N . TYR A 1 173 ? 73.674 35.329 17.931 1.00 18.49 172 TYR A N 1
ATOM 1333 C CA . TYR A 1 173 ? 74.095 35.351 16.525 1.00 18.39 172 TYR A CA 1
ATOM 1334 C C . TYR A 1 173 ? 73.260 34.396 15.650 1.00 19.13 172 TYR A C 1
ATOM 1335 O O . TYR A 1 173 ? 72.747 33.388 16.143 1.00 19.88 172 TYR A O 1
ATOM 1344 N N . ASN A 1 174 ? 73.121 34.730 14.364 1.00 19.93 173 ASN A N 1
ATOM 1345 C CA . ASN A 1 174 ? 72.240 34.006 13.430 1.00 19.84 173 ASN A CA 1
ATOM 1346 C C . ASN A 1 174 ? 73.011 33.245 12.361 1.00 19.09 173 ASN A C 1
ATOM 1347 O O . ASN A 1 174 ? 73.641 33.854 11.493 1.00 19.49 173 ASN A O 1
ATOM 1352 N N . ALA A 1 175 ? 72.921 31.918 12.400 1.00 18.57 174 ALA A N 1
ATOM 1353 C CA . ALA A 1 175 ? 73.638 31.079 11.447 1.00 18.32 174 ALA A CA 1
ATOM 1354 C C . ALA A 1 175 ? 73.218 31.365 10.009 1.00 19.94 174 ALA A C 1
ATOM 1355 O O . ALA A 1 175 ? 74.013 31.201 9.085 1.00 20.26 174 ALA A O 1
ATOM 1357 N N . ASN A 1 176 ? 71.971 31.797 9.822 1.00 21.81 175 ASN A N 1
ATOM 1358 C CA A ASN A 1 176 ? 71.483 32.135 8.496 0.64 22.91 175 ASN A CA 1
ATOM 1359 C CA B ASN A 1 176 ? 71.471 32.148 8.495 0.36 22.01 175 ASN A CA 1
ATOM 1360 C C . ASN A 1 176 ? 72.193 33.349 7.893 1.00 21.75 175 ASN A C 1
ATOM 1361 O O . ASN A 1 176 ? 72.428 33.404 6.686 1.00 22.65 175 ASN A O 1
ATOM 1370 N N . SER A 1 177 ? 72.536 34.315 8.738 1.00 20.42 176 SER A N 1
ATOM 1371 C CA . SER A 1 177 ? 73.281 35.487 8.284 1.00 19.72 176 SER A CA 1
ATOM 1372 C C . SER A 1 177 ? 74.717 35.119 7.898 1.00 17.95 176 SER A C 1
ATOM 1373 O O . SER A 1 177 ? 75.355 35.812 7.107 1.00 19.14 176 SER A O 1
ATOM 1376 N N . MET A 1 178 ? 75.210 34.021 8.469 1.00 16.60 177 MET A N 1
ATOM 1377 C CA . MET A 1 178 ? 76.586 33.563 8.284 1.00 15.82 177 MET A CA 1
ATOM 1378 C C . MET A 1 178 ? 76.734 32.811 6.957 1.00 16.02 177 MET A C 1
ATOM 1379 O O . MET A 1 178 ? 77.424 33.278 6.051 1.00 16.41 177 MET A O 1
ATOM 1384 N N . TRP A 1 179 ? 76.046 31.676 6.830 1.00 16.67 178 TRP A N 1
ATOM 1385 C CA . TRP A 1 179 ? 76.206 30.814 5.661 1.00 16.51 178 TRP A CA 1
ATOM 1386 C C . TRP A 1 179 ? 74.905 30.627 4.871 1.00 20.08 178 TRP A C 1
ATOM 1387 O O . TRP A 1 179 ? 74.853 29.797 3.968 1.00 20.83 178 TRP A O 1
ATOM 1398 N N . GLY A 1 180 ? 73.870 31.395 5.215 1.00 21.47 179 GLY A N 1
ATOM 1399 C CA . GLY A 1 180 ? 72.576 31.288 4.554 1.00 23.36 179 GLY A CA 1
ATOM 1400 C C . GLY A 1 180 ? 71.730 30.145 5.086 1.00 23.25 179 GLY A C 1
ATOM 1401 O O . GLY A 1 180 ? 72.025 29.566 6.129 1.00 24.63 179 GLY A O 1
ATOM 1402 N N . PRO A 1 181 ? 70.632 29.825 4.379 1.00 27.32 180 PRO A N 1
ATOM 1403 C CA . PRO A 1 181 ? 69.823 28.647 4.720 1.00 27.73 180 PRO A CA 1
ATOM 1404 C C . PRO A 1 181 ? 70.716 27.413 4.711 1.00 27.83 180 PRO A C 1
ATOM 1405 O O . PRO A 1 181 ? 71.733 27.434 4.024 1.00 27.37 180 PRO A O 1
ATOM 1409 N N . SER A 1 182 ? 70.340 26.356 5.427 1.00 27.45 181 SER A N 1
ATOM 1410 C CA . SER A 1 182 ? 71.204 25.182 5.530 1.00 28.94 181 SER A CA 1
ATOM 1411 C C . SER A 1 182 ? 71.528 24.552 4.170 1.00 28.23 181 SER A C 1
ATOM 1412 O O . SER A 1 182 ? 72.485 23.786 4.052 1.00 29.62 181 SER A O 1
ATOM 1415 N N . SER A 1 183 ? 70.744 24.892 3.147 1.00 25.58 182 SER A N 1
ATOM 1416 C CA A SER A 1 183 ? 70.966 24.358 1.806 0.42 26.42 182 SER A CA 1
ATOM 1417 C CA B SER A 1 183 ? 70.949 24.370 1.799 0.58 27.26 182 SER A CA 1
ATOM 1418 C C . SER A 1 183 ? 71.924 25.206 0.958 1.00 26.51 182 SER A C 1
ATOM 1419 O O . SER A 1 183 ? 72.344 24.785 -0.119 1.00 26.95 182 SER A O 1
ATOM 1424 N N . ASP A 1 184 ? 72.276 26.393 1.445 1.00 25.38 183 ASP A N 1
ATOM 1425 C CA . ASP A 1 184 ? 73.187 27.285 0.719 1.00 25.23 183 ASP A CA 1
ATOM 1426 C C . ASP A 1 184 ? 74.566 26.624 0.542 1.00 23.68 183 ASP A C 1
ATOM 1427 O O . ASP A 1 184 ? 75.034 25.914 1.442 1.00 25.12 183 ASP A O 1
ATOM 1432 N N A PRO A 1 185 ? 75.213 26.839 -0.618 0.66 21.93 184 PRO A N 1
ATOM 1433 N N B PRO A 1 185 ? 75.222 26.867 -0.605 0.34 21.40 184 PRO A N 1
ATOM 1434 C CA A PRO A 1 185 ? 76.544 26.258 -0.884 0.66 21.95 184 PRO A CA 1
ATOM 1435 C CA B PRO A 1 185 ? 76.539 26.275 -0.897 0.34 20.98 184 PRO A CA 1
ATOM 1436 C C A PRO A 1 185 ? 77.596 26.533 0.195 0.66 19.11 184 PRO A C 1
ATOM 1437 C C B PRO A 1 185 ? 77.609 26.556 0.164 0.34 19.07 184 PRO A C 1
ATOM 1438 O O A PRO A 1 185 ? 78.530 25.738 0.347 0.66 18.31 184 PRO A O 1
ATOM 1439 O O B PRO A 1 185 ? 78.563 25.782 0.280 0.34 18.42 184 PRO A O 1
ATOM 1446 N N . ALA A 1 186 ? 77.452 27.640 0.916 1.00 18.34 185 ALA A N 1
ATOM 1447 C CA . ALA A 1 186 ? 78.403 27.995 1.965 1.00 15.96 185 ALA A CA 1
ATOM 1448 C C . ALA A 1 186 ? 78.497 26.921 3.045 1.00 15.13 185 ALA A C 1
ATOM 1449 O O . ALA A 1 186 ? 79.558 26.732 3.623 1.00 14.35 185 ALA A O 1
ATOM 1451 N N . TRP A 1 187 ? 77.403 26.213 3.317 1.00 15.83 186 TRP A N 1
ATOM 1452 C CA . TRP A 1 187 ? 77.430 25.178 4.346 1.00 14.73 186 TRP A CA 1
ATOM 1453 C C . TRP A 1 187 ? 78.382 24.035 3.978 1.00 13.38 186 TRP A C 1
ATOM 1454 O O . TRP A 1 187 ? 79.198 23.619 4.796 1.00 13.53 186 TRP A O 1
ATOM 1465 N N . LYS A 1 188 ? 78.275 23.518 2.758 1.00 12.98 187 LYS A N 1
ATOM 1466 C CA . LYS A 1 188 ? 79.181 22.462 2.326 1.00 12.66 187 LYS A CA 1
ATOM 1467 C C . LYS A 1 188 ? 80.592 22.990 2.105 1.00 11.52 187 LYS A C 1
ATOM 1468 O O . LYS A 1 188 ? 81.566 22.285 2.385 1.00 11.14 187 LYS A O 1
ATOM 1474 N N . ARG A 1 189 ? 80.706 24.221 1.607 1.00 11.78 188 ARG A N 1
ATOM 1475 C CA . ARG A 1 189 ? 82.019 24.811 1.375 1.00 12.19 188 ARG A CA 1
ATOM 1476 C C . ARG A 1 189 ? 82.854 24.778 2.659 1.00 10.48 188 ARG A C 1
ATOM 1477 O O . ARG A 1 189 ? 84.056 24.479 2.642 1.00 10.34 188 ARG A O 1
ATOM 1485 N N . ASN A 1 190 ? 82.185 25.054 3.772 1.00 10.43 189 ASN A N 1
ATOM 1486 C CA . ASN A 1 190 ? 82.824 25.166 5.073 1.00 10.08 189 ASN A CA 1
ATOM 1487 C C . ASN A 1 190 ? 82.697 23.911 5.923 1.00 8.88 189 ASN A C 1
ATOM 1488 O O . ASN A 1 190 ? 82.875 23.960 7.139 1.00 9.86 189 ASN A O 1
ATOM 1493 N N . ASP A 1 191 ? 82.439 22.779 5.273 1.00 9.76 190 ASP A N 1
ATOM 1494 C CA . ASP A 1 191 ? 82.255 21.521 5.976 1.00 9.08 190 ASP A CA 1
ATOM 1495 C C . ASP A 1 191 ? 83.517 20.663 5.817 1.00 9.07 190 ASP A C 1
ATOM 1496 O O . ASP A 1 191 ? 83.823 20.204 4.722 1.00 9.60 190 ASP A O 1
ATOM 1501 N N . PRO A 1 192 ? 84.272 20.461 6.909 1.00 8.90 191 PRO A N 1
ATOM 1502 C CA . PRO A 1 192 ? 85.530 19.712 6.784 1.00 8.78 191 PRO A CA 1
ATOM 1503 C C . PRO A 1 192 ? 85.350 18.313 6.195 1.00 8.59 191 PRO A C 1
ATOM 1504 O O . PRO A 1 192 ? 86.200 17.871 5.418 1.00 9.91 191 PRO A O 1
ATOM 1508 N N . MET A 1 193 ? 84.274 17.623 6.560 1.00 9.90 192 MET A N 1
ATOM 1509 C CA . MET A 1 193 ? 84.011 16.293 6.025 1.00 10.23 192 MET A CA 1
ATOM 1510 C C . MET A 1 193 ? 83.943 16.341 4.504 1.00 10.30 192 MET A C 1
ATOM 1511 O O . MET A 1 193 ? 84.562 15.531 3.815 1.00 11.15 192 MET A O 1
ATOM 1516 N N . VAL A 1 194 ? 83.196 17.305 3.982 1.00 9.86 193 VAL A N 1
ATOM 1517 C CA . VAL A 1 194 ? 83.043 17.445 2.543 1.00 11.24 193 VAL A CA 1
ATOM 1518 C C . VAL A 1 194 ? 84.386 17.805 1.903 1.00 10.81 193 VAL A C 1
ATOM 1519 O O . VAL A 1 194 ? 84.677 17.412 0.768 1.00 12.17 193 VAL A O 1
ATOM 1523 N N . GLN A 1 195 ? 85.211 18.554 2.629 1.00 10.23 194 GLN A N 1
ATOM 1524 C CA . GLN A 1 195 ? 86.478 19.034 2.083 1.00 10.32 194 GLN A CA 1
ATOM 1525 C C . GLN A 1 195 ? 87.654 18.091 2.334 1.00 10.22 194 GLN A C 1
ATOM 1526 O O . GLN A 1 195 ? 88.803 18.443 2.044 1.00 11.26 194 GLN A O 1
ATOM 1532 N N . ILE A 1 196 ? 87.381 16.889 2.836 1.00 10.05 195 ILE A N 1
ATOM 1533 C CA . ILE A 1 196 ? 88.454 15.922 3.081 1.00 10.57 195 ILE A CA 1
ATOM 1534 C C . ILE A 1 196 ? 89.389 15.737 1.871 1.00 10.22 195 ILE A C 1
ATOM 1535 O O . ILE A 1 196 ? 90.609 15.739 2.033 1.00 11.31 195 ILE A O 1
ATOM 1540 N N . PRO A 1 197 ? 88.831 15.616 0.649 1.00 10.42 196 PRO A N 1
ATOM 1541 C CA . PRO A 1 197 ? 89.732 15.451 -0.505 1.00 11.32 196 PRO A CA 1
ATOM 1542 C C . PRO A 1 197 ? 90.702 16.620 -0.704 1.00 11.11 196 PRO A C 1
ATOM 1543 O O . PRO A 1 197 ? 91.789 16.406 -1.247 1.00 11.50 196 PRO A O 1
ATOM 1547 N N . ARG A 1 198 ? 90.338 17.828 -0.272 1.00 10.45 197 ARG A N 1
ATOM 1548 C CA . ARG A 1 198 ? 91.290 18.943 -0.333 1.00 10.62 197 ARG A CA 1
ATOM 1549 C C . ARG A 1 198 ? 92.425 18.729 0.665 1.00 10.68 197 ARG A C 1
ATOM 1550 O O . ARG A 1 198 ? 93.593 18.956 0.346 1.00 11.29 197 ARG A O 1
ATOM 1558 N N . LEU A 1 199 ? 92.080 18.308 1.878 1.00 10.71 198 LEU A N 1
ATOM 1559 C CA . LEU A 1 199 ? 93.082 18.013 2.902 1.00 10.50 198 LEU A CA 1
ATOM 1560 C C . LEU A 1 199 ? 94.020 16.892 2.448 1.00 10.53 198 LEU A C 1
ATOM 1561 O O . LEU A 1 199 ? 95.226 16.936 2.702 1.00 11.31 198 LEU A O 1
ATOM 1566 N N . VAL A 1 200 ? 93.470 15.897 1.762 1.00 10.75 199 VAL A N 1
ATOM 1567 C CA . VAL A 1 200 ? 94.295 14.797 1.269 1.00 11.45 199 VAL A CA 1
ATOM 1568 C C . VAL A 1 200 ? 95.238 15.290 0.168 1.00 11.86 199 VAL A C 1
ATOM 1569 O O . VAL A 1 200 ? 96.448 15.090 0.238 1.00 13.12 199 VAL A O 1
ATOM 1573 N N . ALA A 1 201 ? 94.692 15.952 -0.847 1.00 11.75 200 ALA A N 1
ATOM 1574 C CA . ALA A 1 201 ? 95.523 16.434 -1.948 1.00 12.38 200 ALA A CA 1
ATOM 1575 C C . ALA A 1 201 ? 96.556 17.472 -1.505 1.00 13.22 200 ALA A C 1
ATOM 1576 O O . ALA A 1 201 ? 97.666 17.506 -2.042 1.00 15.58 200 ALA A O 1
ATOM 1578 N N . ASN A 1 202 ? 96.195 18.314 -0.536 1.00 11.58 201 ASN A N 1
ATOM 1579 C CA . ASN A 1 202 ? 97.136 19.296 0.004 1.00 12.43 201 ASN A CA 1
ATOM 1580 C C . ASN A 1 202 ? 98.186 18.647 0.899 1.00 11.89 201 ASN A C 1
ATOM 1581 O O . ASN A 1 202 ? 99.147 19.305 1.305 1.00 13.63 201 ASN A O 1
ATOM 1586 N N . ASN A 1 203 ? 97.980 17.372 1.232 1.00 11.57 202 ASN A N 1
ATOM 1587 C CA . ASN A 1 203 ? 98.834 16.666 2.190 1.00 12.48 202 ASN A CA 1
ATOM 1588 C C . ASN A 1 203 ? 98.920 17.396 3.532 1.00 11.08 202 ASN A C 1
ATOM 1589 O O . ASN A 1 203 ? 99.954 17.369 4.206 1.00 11.55 202 ASN A O 1
ATOM 1594 N N . THR A 1 204 ? 97.833 18.039 3.931 1.00 11.08 203 THR A N 1
ATOM 1595 C CA . THR A 1 204 ? 97.795 18.730 5.211 1.00 9.75 203 THR A CA 1
ATOM 1596 C C . THR A 1 204 ? 98.131 17.762 6.335 1.00 8.93 203 THR A C 1
ATOM 1597 O O . THR A 1 204 ? 97.633 16.631 6.362 1.00 9.78 203 THR A O 1
ATOM 1601 N N . ARG A 1 205 ? 98.978 18.200 7.261 1.00 8.50 204 ARG A N 1
ATOM 1602 C CA . ARG A 1 205 ? 99.176 17.433 8.482 1.00 8.63 204 ARG A CA 1
ATOM 1603 C C . ARG A 1 205 ? 98.039 17.804 9.420 1.00 8.24 204 ARG A C 1
ATOM 1604 O O . ARG A 1 205 ? 97.937 18.962 9.842 1.00 9.45 204 ARG A O 1
ATOM 1612 N N . ILE A 1 206 ? 97.160 16.845 9.707 1.00 8.27 205 ILE A N 1
ATOM 1613 C CA . ILE A 1 206 ? 96.019 17.113 10.580 1.00 8.43 205 ILE A CA 1
ATOM 1614 C C . ILE A 1 206 ? 96.132 16.360 11.905 1.00 8.31 205 ILE A C 1
ATOM 1615 O O . ILE A 1 206 ? 96.578 15.209 11.948 1.00 9.53 205 ILE A O 1
ATOM 1620 N N . TRP A 1 207 ? 95.762 17.046 12.978 1.00 7.88 206 TRP A N 1
ATOM 1621 C CA . TRP A 1 207 ? 95.734 16.495 14.325 1.00 7.89 206 TRP A CA 1
ATOM 1622 C C . TRP A 1 207 ? 94.300 16.667 14.812 1.00 7.30 206 TRP A C 1
ATOM 1623 O O . TRP A 1 207 ? 93.841 17.791 15.010 1.00 8.42 206 TRP A O 1
ATOM 1634 N N . VAL A 1 208 ? 93.598 15.552 14.998 1.00 7.82 207 VAL A N 1
ATOM 1635 C CA . VAL A 1 208 ? 92.179 15.590 15.333 1.00 8.23 207 VAL A CA 1
ATOM 1636 C C . VAL A 1 208 ? 91.944 14.885 16.666 1.00 8.01 207 VAL A C 1
ATOM 1637 O O . VAL A 1 208 ? 92.176 13.678 16.791 1.00 9.30 207 VAL A O 1
ATOM 1641 N N . TYR A 1 209 ? 91.537 15.663 17.665 1.00 7.82 208 TYR A N 1
ATOM 1642 C CA . TYR A 1 209 ? 91.191 15.163 18.983 1.00 7.86 208 TYR A CA 1
ATOM 1643 C C . TYR A 1 209 ? 89.685 15.227 19.143 1.00 7.69 208 TYR A C 1
ATOM 1644 O O . TYR A 1 209 ? 89.033 16.161 18.659 1.00 7.97 208 TYR A O 1
ATOM 1653 N N . CYS A 1 210 ? 89.119 14.268 19.862 1.00 8.20 209 CYS A N 1
ATOM 1654 C CA . CYS A 1 210 ? 87.740 14.427 20.297 1.00 8.17 209 CYS A CA 1
ATOM 1655 C C . CYS A 1 210 ? 87.508 13.743 21.631 1.00 8.67 209 CYS A C 1
ATOM 1656 O O . CYS A 1 210 ? 87.918 12.596 21.824 1.00 9.54 209 CYS A O 1
ATOM 1659 N N . GLY A 1 211 ? 86.876 14.470 22.550 1.00 8.80 210 GLY A N 1
ATOM 1660 C CA . GLY A 1 211 ? 86.457 13.917 23.821 1.00 9.64 210 GLY A CA 1
ATOM 1661 C C . GLY A 1 211 ? 85.017 13.425 23.798 1.00 9.27 210 GLY A C 1
ATOM 1662 O O . GLY A 1 211 ? 84.429 13.206 22.734 1.00 9.87 210 GLY A O 1
ATOM 1663 N N . ASN A 1 212 ? 84.451 13.246 24.985 1.00 9.74 211 ASN A N 1
ATOM 1664 C CA . ASN A 1 212 ? 83.073 12.791 25.125 1.00 10.87 211 ASN A CA 1
ATOM 1665 C C . ASN A 1 212 ? 82.577 13.152 26.515 1.00 11.82 211 ASN A C 1
ATOM 1666 O O . ASN A 1 212 ? 83.365 13.505 27.387 1.00 11.74 211 ASN A O 1
ATOM 1671 N N . GLY A 1 213 ? 81.268 13.070 26.720 1.00 12.91 212 GLY A N 1
ATOM 1672 C CA . GLY A 1 213 ? 80.702 13.233 28.045 1.00 13.00 212 GLY A CA 1
ATOM 1673 C C . GLY A 1 213 ? 80.706 14.660 28.550 1.00 13.66 212 GLY A C 1
ATOM 1674 O O . GLY A 1 213 ? 80.741 15.621 27.774 1.00 14.34 212 GLY A O 1
ATOM 1675 N N . THR A 1 214 ? 80.678 14.787 29.871 1.00 15.50 213 THR A N 1
ATOM 1676 C CA . THR A 1 214 ? 80.608 16.079 30.536 1.00 18.21 213 THR A CA 1
ATOM 1677 C C . THR A 1 214 ? 81.702 16.139 31.598 1.00 15.88 213 THR A C 1
ATOM 1678 O O . THR A 1 214 ? 82.245 15.105 31.987 1.00 17.67 213 THR A O 1
ATOM 1682 N N . PRO A 1 215 ? 82.052 17.349 32.059 1.00 14.81 214 PRO A N 1
ATOM 1683 C CA . PRO A 1 215 ? 81.479 18.642 31.671 1.00 13.35 214 PRO A CA 1
ATOM 1684 C C . PRO A 1 215 ? 81.995 19.090 30.309 1.00 12.84 214 PRO A C 1
ATOM 1685 O O . PRO A 1 215 ? 82.986 18.540 29.827 1.00 14.41 214 PRO A O 1
ATOM 1689 N N . SER A 1 216 ? 81.329 20.070 29.704 1.00 11.32 215 SER A N 1
ATOM 1690 C CA . SER A 1 216 ? 81.627 20.488 28.343 1.00 11.36 215 SER A CA 1
ATOM 1691 C C . SER A 1 216 ? 81.839 21.990 28.223 1.00 11.33 215 SER A C 1
ATOM 1692 O O . SER A 1 216 ? 81.056 22.783 28.747 1.00 13.19 215 SER A O 1
ATOM 1695 N N . ASP A 1 217 ? 82.883 22.370 27.496 1.00 9.90 216 ASP A N 1
ATOM 1696 C CA . ASP A 1 217 ? 83.129 23.768 27.148 1.00 9.15 216 ASP A CA 1
ATOM 1697 C C . ASP A 1 217 ? 82.796 24.062 25.675 1.00 9.16 216 ASP A C 1
ATOM 1698 O O . ASP A 1 217 ? 83.247 25.071 25.124 1.00 10.38 216 ASP A O 1
ATOM 1703 N N . LEU A 1 218 ? 81.995 23.198 25.047 1.00 9.19 217 LEU A N 1
ATOM 1704 C CA . LEU A 1 218 ? 81.645 23.372 23.633 1.00 9.35 217 LEU A CA 1
ATOM 1705 C C . LEU A 1 218 ? 80.752 24.573 23.387 1.00 10.03 217 LEU A C 1
ATOM 1706 O O . LEU A 1 218 ? 80.678 25.066 22.259 1.00 11.58 217 LEU A O 1
ATOM 1711 N N . GLY A 1 219 ? 80.044 25.017 24.422 1.00 12.24 218 GLY A N 1
ATOM 1712 C CA . GLY A 1 219 ? 78.935 25.941 24.228 1.00 14.25 218 GLY A CA 1
ATOM 1713 C C . GLY A 1 219 ? 77.678 25.166 23.858 1.00 16.43 218 GLY A C 1
ATOM 1714 O O . GLY A 1 219 ? 77.622 23.946 24.012 1.00 18.30 218 GLY A O 1
ATOM 1715 N N . GLY A 1 220 ? 76.657 25.865 23.375 1.00 17.75 219 GLY A N 1
ATOM 1716 C CA . GLY A 1 220 ? 75.414 25.215 23.008 1.00 19.93 219 GLY A CA 1
ATOM 1717 C C . GLY A 1 220 ? 74.751 24.565 24.205 1.00 21.60 219 GLY A C 1
ATOM 1718 O O . GLY A 1 220 ? 74.151 23.500 24.097 1.00 22.72 219 GLY A O 1
ATOM 1719 N N . ASP A 1 221 ? 74.838 25.223 25.352 1.00 22.84 220 ASP A N 1
ATOM 1720 C CA A ASP A 1 221 ? 74.273 24.685 26.582 0.53 25.09 220 ASP A CA 1
ATOM 1721 C CA B ASP A 1 221 ? 74.271 24.686 26.585 0.47 25.18 220 ASP A CA 1
ATOM 1722 C C . ASP A 1 221 ? 72.741 24.634 26.550 1.00 24.06 220 ASP A C 1
ATOM 1723 O O . ASP A 1 221 ? 72.120 24.003 27.406 1.00 28.01 220 ASP A O 1
ATOM 1732 N N . ASN A 1 222 ? 72.141 25.290 25.552 1.00 21.30 221 ASN A N 1
ATOM 1733 C CA . ASN A 1 222 ? 70.688 25.243 25.347 1.00 21.29 221 ASN A CA 1
ATOM 1734 C C . ASN A 1 222 ? 70.214 23.969 24.633 1.00 22.53 221 ASN A C 1
ATOM 1735 O O . ASN A 1 222 ? 69.021 23.714 24.514 1.00 26.17 221 ASN A O 1
ATOM 1740 N N . ILE A 1 223 ? 71.157 23.174 24.153 1.00 18.36 222 ILE A N 1
ATOM 1741 C CA . ILE A 1 223 ? 70.838 21.903 23.523 1.00 16.80 222 ILE A CA 1
ATOM 1742 C C . ILE A 1 223 ? 70.648 20.865 24.630 1.00 17.87 222 ILE A C 1
ATOM 1743 O O . ILE A 1 223 ? 71.405 20.852 25.597 1.00 20.21 222 ILE A O 1
ATOM 1748 N N . PRO A 1 224 ? 69.613 20.014 24.516 1.00 16.72 223 PRO A N 1
ATOM 1749 C CA . PRO A 1 224 ? 69.350 19.030 25.580 1.00 17.43 223 PRO A CA 1
ATOM 1750 C C . PRO A 1 224 ? 70.604 18.301 26.080 1.00 19.39 223 PRO A C 1
ATOM 1751 O O . PRO A 1 224 ? 71.485 17.979 25.282 1.00 19.76 223 PRO A O 1
ATOM 1755 N N . ALA A 1 225 ? 70.681 18.069 27.390 1.00 21.33 224 ALA A N 1
ATOM 1756 C CA . ALA A 1 225 ? 71.903 17.578 28.027 1.00 22.74 224 ALA A CA 1
ATOM 1757 C C . ALA A 1 225 ? 72.488 16.360 27.323 1.00 24.58 224 ALA A C 1
ATOM 1758 O O . ALA A 1 225 ? 71.763 15.430 26.954 1.00 25.10 224 ALA A O 1
ATOM 1760 N N . LYS A 1 226 ? 73.801 16.403 27.117 1.00 23.51 225 LYS A N 1
ATOM 1761 C CA . LYS A 1 226 ? 74.568 15.290 26.560 1.00 23.82 225 LYS A CA 1
ATOM 1762 C C . LYS A 1 226 ? 74.474 15.110 25.037 1.00 19.80 225 LYS A C 1
ATOM 1763 O O . LYS A 1 226 ? 75.302 14.414 24.461 1.00 18.95 225 LYS A O 1
ATOM 1767 N N . PHE A 1 227 ? 73.507 15.740 24.373 1.00 18.21 226 PHE A N 1
ATOM 1768 C CA . PHE A 1 227 ? 73.317 15.455 22.947 1.00 17.63 226 PHE A CA 1
ATOM 1769 C C . PHE A 1 227 ? 74.438 15.980 22.047 1.00 14.52 2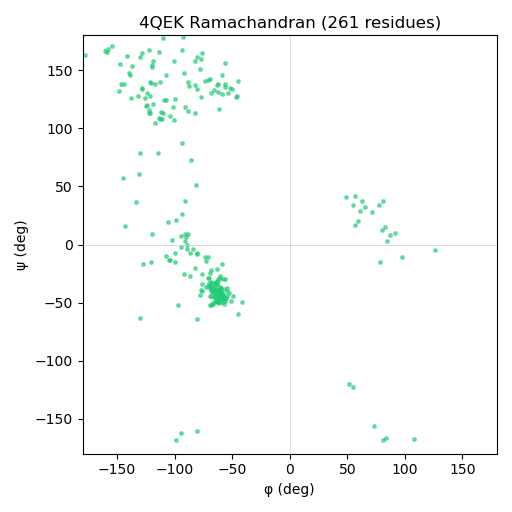26 PHE A C 1
ATOM 1770 O O . PHE A 1 227 ? 74.985 15.235 21.227 1.00 15.64 226 PHE A O 1
ATOM 1778 N N . LEU A 1 228 ? 74.770 17.260 22.183 1.00 14.31 227 LEU A N 1
ATOM 1779 C CA . LEU A 1 228 ? 75.849 17.840 21.394 1.00 12.55 227 LEU A CA 1
ATOM 1780 C C . LEU A 1 228 ? 77.175 17.120 21.661 1.00 11.66 227 LEU A C 1
ATOM 1781 O O . LEU A 1 228 ? 77.954 16.854 20.744 1.00 12.03 227 LEU A O 1
ATOM 1786 N N . GLU A 1 229 ? 77.425 16.799 22.923 1.00 11.95 228 GLU A N 1
ATOM 1787 C CA . GLU A 1 229 ? 78.678 16.163 23.310 1.00 11.67 228 GLU A CA 1
ATOM 1788 C C . GLU A 1 229 ? 78.867 14.815 22.606 1.00 11.34 228 GLU A C 1
ATOM 1789 O O . GLU A 1 229 ? 79.970 14.478 22.154 1.00 12.73 228 GLU A O 1
ATOM 1795 N N . GLY A 1 230 ? 77.788 14.042 22.511 1.00 11.83 229 GLY A N 1
ATOM 1796 C CA . GLY A 1 230 ? 77.844 12.743 21.861 1.00 12.35 229 GLY A CA 1
ATOM 1797 C C . GLY A 1 230 ? 77.876 12.841 20.347 1.00 11.50 229 GLY A C 1
ATOM 1798 O O . GLY A 1 230 ? 78.592 12.085 19.687 1.00 12.35 229 GLY A O 1
ATOM 1799 N N . LEU A 1 231 ? 77.098 13.763 19.782 1.00 11.93 230 LEU A N 1
ATOM 1800 C CA . LEU A 1 231 ? 77.078 13.920 18.338 1.00 12.03 230 LEU A CA 1
ATOM 1801 C C . LEU A 1 231 ? 78.449 14.388 17.838 1.00 10.97 230 LEU A C 1
ATOM 1802 O O . LEU A 1 231 ? 78.906 13.974 16.769 1.00 11.13 230 LEU A O 1
ATOM 1807 N N . THR A 1 232 ? 79.105 15.244 18.619 1.00 10.58 231 THR A N 1
ATOM 1808 C CA . THR A 1 232 ? 80.444 15.709 18.262 1.00 10.07 231 THR A CA 1
ATOM 1809 C C . THR A 1 232 ? 81.406 14.521 18.141 1.00 9.30 231 THR A C 1
ATOM 1810 O O . THR A 1 232 ? 82.152 14.412 17.168 1.00 9.96 231 THR A O 1
ATOM 1814 N N . LEU A 1 233 ? 81.351 13.598 19.096 1.00 10.21 232 LEU A N 1
ATOM 1815 C CA . LEU A 1 233 ? 82.187 12.404 19.003 1.00 10.45 232 LEU A CA 1
ATOM 1816 C C . LEU A 1 233 ? 81.841 11.539 17.784 1.00 10.81 232 LEU A C 1
ATOM 1817 O O . LEU A 1 233 ? 82.731 11.120 17.032 1.00 10.86 232 LEU A O 1
ATOM 1822 N N . ARG A 1 234 ? 80.554 11.261 17.586 1.00 10.83 233 ARG A N 1
ATOM 1823 C CA . ARG A 1 234 ? 80.161 10.409 16.474 1.00 11.35 233 ARG A CA 1
ATOM 1824 C C . ARG A 1 234 ? 80.588 10.992 15.131 1.00 11.20 233 ARG A C 1
ATOM 1825 O O . ARG A 1 234 ? 81.089 10.283 14.254 1.00 11.67 233 ARG A O 1
ATOM 1833 N N . THR A 1 235 ? 80.417 12.298 14.982 1.00 11.06 234 THR A N 1
ATOM 1834 C CA . THR A 1 235 ? 80.829 12.964 13.759 1.00 11.48 234 THR A CA 1
ATOM 1835 C C . THR A 1 235 ? 82.348 12.956 13.573 1.00 10.14 234 THR A C 1
ATOM 1836 O O . THR A 1 235 ? 82.835 12.778 12.458 1.00 11.11 234 THR A O 1
ATOM 1840 N N . ASN A 1 236 ? 83.097 13.126 14.660 1.00 10.11 235 ASN A N 1
ATOM 1841 C CA . ASN A 1 236 ? 84.553 13.015 14.584 1.00 10.10 235 ASN A CA 1
ATOM 1842 C C . ASN A 1 236 ? 85.005 11.610 14.169 1.00 9.85 235 ASN A C 1
ATOM 1843 O O . ASN A 1 236 ? 85.944 11.450 13.383 1.00 10.64 235 ASN A O 1
ATOM 1848 N N . GLN A 1 237 ? 84.321 10.591 14.671 1.00 10.52 236 GLN A N 1
ATOM 1849 C CA A GLN A 1 237 ? 84.622 9.227 14.269 0.59 11.19 236 GLN A CA 1
ATOM 1850 C CA B GLN A 1 237 ? 84.609 9.221 14.267 0.41 11.21 236 GLN A CA 1
ATOM 1851 C C . GLN A 1 237 ? 84.328 9.018 12.781 1.00 11.32 236 GLN A C 1
ATOM 1852 O O . GLN A 1 237 ? 85.117 8.396 12.069 1.00 13.65 236 GLN A O 1
ATOM 1863 N N . THR A 1 238 ? 83.201 9.549 12.305 1.00 11.68 237 THR A N 1
ATOM 1864 C CA . THR A 1 238 ? 82.890 9.467 10.882 1.00 12.90 237 THR A CA 1
ATOM 1865 C C . THR A 1 238 ? 83.952 10.197 10.053 1.00 12.58 237 THR A C 1
ATOM 1866 O O . THR A 1 238 ? 84.377 9.702 9.007 1.00 13.42 237 THR A O 1
ATOM 1870 N N . PHE A 1 239 ? 84.398 11.360 10.528 1.00 12.32 238 PHE A N 1
ATOM 1871 C CA . PHE A 1 239 ? 85.425 12.116 9.824 1.00 11.10 238 PHE A CA 1
ATOM 1872 C C . PHE A 1 239 ? 86.703 11.270 9.703 1.00 10.69 238 PHE A C 1
ATOM 1873 O O . PHE A 1 239 ? 87.311 11.174 8.632 1.00 11.63 238 PHE A O 1
ATOM 1881 N N . ARG A 1 240 ? 87.098 10.655 10.809 1.00 11.88 239 ARG A N 1
ATOM 1882 C CA . ARG A 1 240 ? 88.277 9.805 10.847 1.00 12.63 239 ARG A CA 1
ATOM 1883 C C . ARG A 1 240 ? 88.190 8.679 9.810 1.00 12.32 239 ARG A C 1
ATOM 1884 O O . ARG A 1 240 ? 89.122 8.451 9.034 1.00 13.97 239 ARG A O 1
ATOM 1892 N N . ASP A 1 241 ? 87.055 7.986 9.780 1.00 12.33 240 ASP A N 1
ATOM 1893 C CA . ASP A 1 241 ? 86.864 6.894 8.833 1.00 14.14 240 ASP A CA 1
ATOM 1894 C C . ASP A 1 241 ? 86.898 7.394 7.393 1.00 12.79 240 ASP A C 1
ATOM 1895 O O . ASP A 1 241 ? 87.469 6.748 6.510 1.00 14.72 240 ASP A O 1
ATOM 1900 N N . THR A 1 242 ? 86.286 8.548 7.159 1.00 13.49 241 THR A N 1
ATOM 1901 C CA . THR A 1 242 ? 86.207 9.097 5.811 1.00 13.20 241 THR A CA 1
ATOM 1902 C C . THR A 1 242 ? 87.577 9.558 5.307 1.00 11.92 241 THR A C 1
ATOM 1903 O O . THR A 1 242 ? 87.910 9.400 4.128 1.00 12.83 241 THR A O 1
ATOM 1907 N N . TYR A 1 243 ? 88.367 10.127 6.211 1.00 12.02 242 TYR A N 1
ATOM 1908 C CA . TYR A 1 243 ? 89.720 10.563 5.883 1.00 10.89 242 TYR A CA 1
ATOM 1909 C C . TYR A 1 243 ? 90.547 9.379 5.386 1.00 11.40 242 TYR A C 1
ATOM 1910 O O . TYR A 1 243 ? 91.195 9.455 4.337 1.00 12.72 242 TYR A O 1
ATOM 1919 N N . ALA A 1 244 ? 90.513 8.278 6.130 1.00 13.09 243 ALA A N 1
ATOM 1920 C CA . ALA A 1 244 ? 91.215 7.069 5.716 1.00 14.22 243 ALA A CA 1
ATOM 1921 C C . ALA A 1 244 ? 90.680 6.543 4.375 1.00 15.25 243 ALA A C 1
ATOM 1922 O O . ALA A 1 244 ? 91.451 6.184 3.482 1.00 16.87 243 ALA A O 1
ATOM 1924 N N . ALA A 1 245 ? 89.358 6.489 4.242 1.00 15.05 244 ALA A N 1
ATOM 1925 C CA . ALA A 1 245 ? 88.733 5.951 3.033 1.00 16.70 244 ALA A CA 1
ATOM 1926 C C . ALA A 1 245 ? 89.098 6.768 1.793 1.00 16.24 244 ALA A C 1
ATOM 1927 O O . ALA A 1 245 ? 89.179 6.232 0.691 1.00 18.26 244 ALA A O 1
ATOM 1929 N N . ASP A 1 246 ? 89.315 8.066 1.982 1.00 15.35 245 ASP A N 1
ATOM 1930 C CA . ASP A 1 246 ? 89.646 8.968 0.880 1.00 15.14 245 ASP A CA 1
ATOM 1931 C C . ASP A 1 246 ? 91.145 9.058 0.590 1.00 15.78 245 ASP A C 1
ATOM 1932 O O . ASP A 1 246 ? 91.577 9.902 -0.190 1.00 16.41 245 ASP A O 1
ATOM 1937 N N . GLY A 1 247 ? 91.939 8.202 1.224 1.00 14.75 246 GLY A N 1
ATOM 1938 C CA . GLY A 1 247 ? 93.369 8.167 0.964 1.00 15.61 246 GLY A CA 1
ATOM 1939 C C . GLY A 1 247 ? 94.222 9.044 1.870 1.00 13.26 246 GLY A C 1
ATOM 1940 O O . GLY A 1 247 ? 95.419 9.218 1.623 1.00 15.46 246 GLY A O 1
ATOM 1941 N N . GLY A 1 248 ? 93.628 9.593 2.925 1.00 12.90 247 GLY A N 1
ATOM 1942 C CA . GLY A 1 248 ? 94.379 10.421 3.855 1.00 12.67 247 GLY A CA 1
ATOM 1943 C C . GLY A 1 248 ? 95.461 9.613 4.544 1.00 13.01 247 GLY A C 1
ATOM 1944 O O . GLY A 1 248 ? 95.224 8.483 4.980 1.00 14.24 247 GLY A O 1
ATOM 1945 N N . ARG A 1 249 ? 96.645 10.207 4.659 1.00 12.34 248 ARG A N 1
ATOM 1946 C CA . ARG A 1 249 ? 97.798 9.494 5.197 1.00 12.98 248 ARG A CA 1
ATOM 1947 C C . ARG A 1 249 ? 98.693 10.384 6.054 1.00 11.68 248 ARG A C 1
ATOM 1948 O O . ARG A 1 249 ? 99.836 10.025 6.338 1.00 12.85 248 ARG A O 1
ATOM 1951 N N . ASN A 1 250 ? 98.173 11.533 6.475 1.00 10.60 249 ASN A N 1
ATOM 1952 C CA . ASN A 1 250 ? 98.980 12.489 7.223 1.00 10.81 249 ASN A CA 1
ATOM 1953 C C . ASN A 1 250 ? 98.261 13.016 8.459 1.00 9.91 249 ASN A C 1
ATOM 1954 O O . ASN A 1 250 ? 98.408 14.182 8.824 1.00 10.11 249 ASN A O 1
ATOM 1959 N N . GLY A 1 251 ? 97.497 12.139 9.100 1.00 9.58 250 GLY A N 1
ATOM 1960 C CA . GLY A 1 251 ? 96.695 12.520 10.244 1.00 9.37 250 GLY A CA 1
ATOM 1961 C C . GLY A 1 251 ? 97.025 11.787 11.529 1.00 9.86 250 GLY A C 1
ATOM 1962 O O . GLY A 1 251 ? 97.551 10.664 11.515 1.00 11.68 250 GLY A O 1
ATOM 1963 N N . VAL A 1 252 ? 96.728 12.442 12.648 1.00 8.74 251 VAL A N 1
ATOM 1964 C CA . VAL A 1 252 ? 96.785 11.851 13.984 1.00 8.87 251 VAL A CA 1
ATOM 1965 C C . VAL A 1 252 ? 95.380 11.982 14.560 1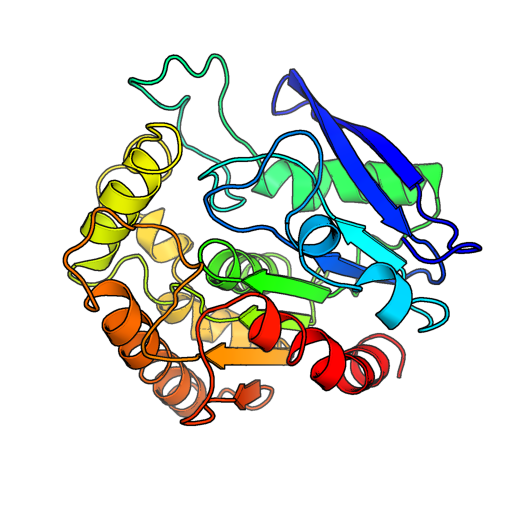.00 8.07 251 VAL A C 1
ATOM 1966 O O . VAL A 1 252 ? 94.827 13.077 14.550 1.00 9.19 251 VAL A O 1
ATOM 1970 N N . PHE A 1 253 ? 94.808 10.876 15.041 1.00 8.64 252 PHE A N 1
ATOM 1971 C CA . PHE A 1 253 ? 93.457 10.878 15.587 1.00 8.76 252 PHE A CA 1
ATOM 1972 C C . PHE A 1 253 ? 93.498 10.387 17.020 1.00 8.20 252 PHE A C 1
ATOM 1973 O O . PHE A 1 253 ? 93.889 9.243 17.279 1.00 9.51 252 PHE A O 1
ATOM 1981 N N . ASN A 1 254 ? 93.132 11.273 17.942 1.00 8.01 253 ASN A N 1
ATOM 1982 C CA . ASN A 1 254 ? 93.205 11.005 19.372 1.00 8.26 253 ASN A CA 1
ATOM 1983 C C . ASN A 1 254 ? 91.805 11.044 19.981 1.00 8.47 253 ASN A C 1
ATOM 1984 O O . ASN A 1 254 ? 91.221 12.123 20.148 1.00 9.26 253 ASN A O 1
ATOM 1989 N N . PHE A 1 255 ? 91.267 9.858 20.269 1.00 9.68 254 PHE A N 1
ATOM 1990 C CA A PHE A 1 255 ? 89.934 9.731 20.857 0.62 9.70 254 PHE A CA 1
ATOM 1991 C CA B PHE A 1 255 ? 89.939 9.700 20.849 0.38 10.40 254 PHE A CA 1
ATOM 1992 C C . PHE A 1 255 ? 90.045 8.949 22.176 1.00 10.21 254 PHE A C 1
ATOM 1993 O O . PHE A 1 255 ? 89.475 7.872 22.332 1.00 11.38 254 PHE A O 1
ATOM 2008 N N . PRO A 1 256 ? 90.783 9.496 23.149 1.00 9.38 255 PRO A N 1
ATOM 2009 C CA . PRO A 1 256 ? 90.912 8.770 24.423 1.00 10.51 255 PRO A CA 1
ATOM 2010 C C . PRO A 1 256 ? 89.564 8.684 25.139 1.00 11.08 255 PRO A C 1
ATOM 2011 O O . PRO A 1 256 ? 88.856 9.679 25.222 1.00 10.42 255 PRO A O 1
ATOM 2015 N N . PRO A 1 257 ? 89.194 7.495 25.628 1.00 13.23 256 PRO A N 1
ATOM 2016 C CA . PRO A 1 257 ? 87.873 7.345 26.259 1.00 14.70 256 PRO A CA 1
ATOM 2017 C C . PRO A 1 257 ? 87.640 8.277 27.452 1.00 13.66 256 PRO A C 1
ATOM 2018 O O . PRO A 1 257 ? 86.493 8.654 27.710 1.00 14.52 256 PRO A O 1
ATOM 2022 N N . ASN A 1 258 ? 88.696 8.650 28.169 1.00 13.38 257 ASN A N 1
ATOM 2023 C CA . ASN A 1 258 ? 88.533 9.548 29.308 1.00 14.91 257 ASN A CA 1
ATOM 2024 C C . ASN A 1 258 ? 88.631 11.028 28.944 1.00 13.12 257 ASN A C 1
ATOM 2025 O O . ASN A 1 258 ? 88.491 11.889 29.804 1.00 15.85 257 ASN A O 1
ATOM 2030 N N . GLY A 1 259 ? 88.854 11.320 27.670 1.00 11.16 258 GLY A N 1
ATOM 2031 C CA . GLY A 1 259 ? 88.964 12.699 27.234 1.00 10.86 258 GLY A CA 1
ATOM 2032 C C . GLY A 1 259 ? 87.629 13.421 27.258 1.00 9.59 258 GLY A C 1
ATOM 2033 O O . GLY A 1 259 ? 86.601 12.849 26.902 1.00 11.08 258 GLY A O 1
ATOM 2034 N N . THR A 1 260 ? 87.649 14.684 27.661 1.00 10.63 259 THR A N 1
ATOM 2035 C CA . THR A 1 260 ? 86.449 15.503 27.671 1.00 9.85 259 THR A CA 1
ATOM 2036 C C . THR A 1 260 ? 86.555 16.638 26.653 1.00 9.15 259 THR A C 1
ATOM 2037 O O . THR A 1 260 ? 87.639 16.930 26.125 1.00 9.88 259 THR A O 1
ATOM 2041 N N . HIS A 1 261 ? 85.415 17.261 26.366 1.00 9.15 260 HIS A N 1
ATOM 2042 C CA . HIS A 1 261 ? 85.383 18.463 25.543 1.00 9.09 260 HIS A CA 1
ATOM 2043 C C . HIS A 1 261 ? 85.619 19.652 26.478 1.00 8.59 260 HIS A C 1
ATOM 2044 O O . HIS A 1 261 ? 84.693 20.405 26.772 1.00 10.32 260 HIS A O 1
ATOM 2051 N N . SER A 1 262 ? 86.844 19.830 26.955 1.00 9.53 261 SER A N 1
ATOM 2052 C CA . SER A 1 262 ? 87.081 20.843 27.976 1.00 9.19 261 SER A CA 1
ATOM 2053 C C . SER A 1 262 ? 88.470 21.446 27.830 1.00 8.78 261 SER A C 1
ATOM 2054 O O . SER A 1 262 ? 89.391 20.796 27.313 1.00 9.74 261 SER A O 1
ATOM 2057 N N . TRP A 1 263 ? 88.635 22.672 28.316 1.00 8.80 262 TRP A N 1
ATOM 2058 C CA . TRP A 1 263 ? 89.924 23.341 28.223 1.00 9.14 262 TRP A CA 1
ATOM 2059 C C . TRP A 1 263 ? 91.093 22.512 28.772 1.00 9.22 262 TRP A C 1
ATOM 2060 O O . TRP A 1 263 ? 92.157 22.507 28.166 1.00 10.30 262 TRP A O 1
ATOM 2071 N N . PRO A 1 264 ? 90.912 21.815 29.915 1.00 10.17 263 PRO A N 1
ATOM 2072 C CA . PRO A 1 264 ? 92.045 21.006 30.395 1.00 10.85 263 PRO A CA 1
ATOM 2073 C C . PRO A 1 264 ? 92.518 19.952 29.389 1.00 10.35 263 PRO A C 1
ATOM 2074 O O . PRO A 1 264 ? 93.732 19.774 29.228 1.00 10.73 263 PRO A O 1
ATOM 2078 N N . TYR A 1 265 ? 91.596 19.253 28.725 1.00 9.54 264 TYR A N 1
ATOM 2079 C CA . TYR A 1 265 ? 92.018 18.299 27.699 1.00 10.54 264 TYR A CA 1
ATOM 2080 C C . TYR A 1 265 ? 92.516 18.968 26.428 1.00 9.58 264 TYR A C 1
ATOM 2081 O O . TYR A 1 265 ? 93.444 18.474 25.785 1.00 10.23 264 TYR A O 1
ATOM 2090 N N . TRP A 1 266 ? 91.900 20.080 26.050 1.00 8.82 265 TRP A N 1
ATOM 2091 C CA . TRP A 1 266 ? 92.369 20.790 24.876 1.00 8.44 265 TRP A CA 1
ATOM 2092 C C . TRP A 1 266 ? 93.796 21.282 25.100 1.00 8.26 265 TRP A C 1
ATOM 2093 O O . TRP A 1 266 ? 94.633 21.172 24.205 1.00 8.97 265 TRP A O 1
ATOM 2104 N N . ASN A 1 267 ? 94.086 21.765 26.303 1.00 8.29 266 ASN A N 1
ATOM 2105 C CA . ASN A 1 267 ? 95.457 22.125 26.618 1.00 9.29 266 ASN A CA 1
ATOM 2106 C C . ASN A 1 267 ? 96.398 20.917 26.607 1.00 9.07 266 ASN A C 1
ATOM 2107 O O . ASN A 1 267 ? 97.526 21.023 26.118 1.00 10.05 266 ASN A O 1
ATOM 2112 N N . GLU A 1 268 ? 95.964 19.774 27.142 1.00 8.91 267 GLU A N 1
ATOM 2113 C CA A GLU A 1 268 ? 96.788 18.569 27.109 0.54 10.03 267 GLU A CA 1
ATOM 2114 C CA B GLU A 1 268 ? 96.828 18.598 27.110 0.46 9.34 267 GLU A CA 1
ATOM 2115 C C . GLU A 1 268 ? 97.157 18.226 25.666 1.00 8.79 267 GLU A C 1
ATOM 2116 O O . GLU A 1 268 ? 98.280 17.817 25.373 1.00 9.74 267 GLU A O 1
ATOM 2127 N N . GLN A 1 269 ? 96.196 18.384 24.762 1.00 8.33 268 GLN A N 1
ATOM 2128 C CA . GLN A 1 269 ? 96.458 18.125 23.351 1.00 8.76 268 GLN A CA 1
ATOM 2129 C C . GLN A 1 269 ? 97.409 19.161 22.743 1.00 8.33 268 GLN A C 1
ATOM 2130 O O . GLN A 1 269 ? 98.280 18.810 21.949 1.00 8.95 268 GLN A O 1
ATOM 2136 N N . LEU A 1 270 ? 97.241 20.429 23.105 1.00 8.30 269 LEU A N 1
ATOM 2137 C CA . LEU A 1 270 ? 98.159 21.466 22.637 1.00 8.69 269 LEU A CA 1
ATOM 2138 C C . LEU A 1 270 ? 99.603 21.148 23.050 1.00 9.02 269 LEU A C 1
ATOM 2139 O O . LEU A 1 270 ? 100.546 21.296 22.268 1.00 10.08 269 LEU A O 1
ATOM 2144 N N . VAL A 1 271 ? 99.777 20.722 24.293 1.00 9.51 270 VAL A N 1
ATOM 2145 C CA . VAL A 1 271 ? 101.096 20.309 24.751 1.00 10.39 270 VAL A CA 1
ATOM 2146 C C . VAL A 1 271 ? 101.577 19.082 23.974 1.00 10.52 270 VAL A C 1
ATOM 2147 O O . VAL A 1 271 ? 102.725 19.031 23.525 1.00 10.86 270 VAL A O 1
ATOM 2151 N N . ALA A 1 272 ? 100.704 18.093 23.805 1.00 9.43 271 ALA A N 1
ATOM 2152 C CA . ALA A 1 272 ? 101.100 16.845 23.154 1.00 9.68 271 ALA A CA 1
ATOM 2153 C C . ALA A 1 272 ? 101.520 17.069 21.701 1.00 9.32 271 ALA A C 1
ATOM 2154 O O . ALA A 1 272 ? 102.405 16.382 21.202 1.00 10.87 271 ALA A O 1
ATOM 2156 N N . MET A 1 273 ? 100.895 18.025 21.017 1.00 9.28 272 MET A N 1
ATOM 2157 C CA . MET A 1 273 ? 101.204 18.245 19.608 1.00 9.06 272 MET A CA 1
ATOM 2158 C C . MET A 1 273 ? 102.427 19.149 19.386 1.00 8.68 272 MET A C 1
ATOM 2159 O O . MET A 1 273 ? 102.824 19.356 18.243 1.00 9.77 272 MET A O 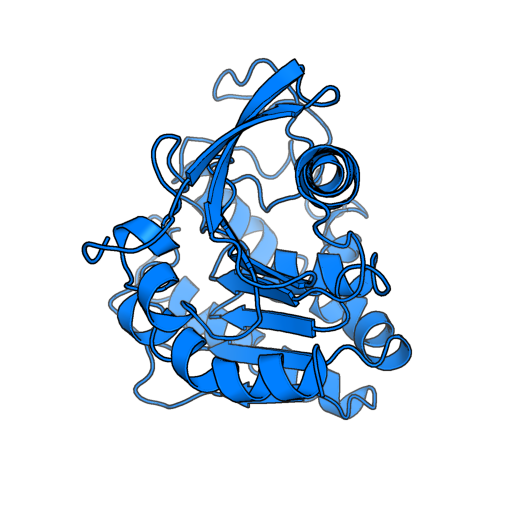1
ATOM 2164 N N . LYS A 1 274 ? 103.018 19.692 20.444 1.00 9.38 273 LYS A N 1
ATOM 2165 C CA . LYS A 1 274 ? 104.110 20.654 20.245 1.00 9.84 273 LYS A CA 1
ATOM 2166 C C . LYS A 1 274 ? 105.259 20.056 19.429 1.00 9.90 273 LYS A C 1
ATOM 2167 O O . LYS A 1 274 ? 105.701 20.643 18.443 1.00 10.67 273 LYS A O 1
ATOM 2173 N N . ALA A 1 275 ? 105.746 18.888 19.836 1.00 11.02 274 ALA A N 1
ATOM 2174 C CA . ALA A 1 275 ? 106.833 18.242 19.109 1.00 12.15 274 ALA A CA 1
ATOM 2175 C C . ALA A 1 275 ? 106.416 17.961 17.668 1.00 11.36 274 ALA A C 1
ATOM 2176 O O . ALA A 1 275 ? 107.210 18.093 16.739 1.00 12.65 274 ALA A O 1
ATOM 2178 N N . ASP A 1 276 ? 105.155 17.587 17.490 1.00 10.70 275 ASP A N 1
ATOM 2179 C CA . ASP A 1 276 ? 104.624 17.300 16.170 1.00 11.17 275 ASP A CA 1
ATOM 2180 C C . ASP A 1 276 ? 104.706 18.544 15.277 1.00 10.64 275 ASP A C 1
ATOM 2181 O O . ASP A 1 276 ? 105.214 18.475 14.154 1.00 11.80 275 ASP A O 1
ATOM 2186 N N . ILE A 1 277 ? 104.213 19.681 15.774 1.00 10.46 276 ILE A N 1
ATOM 2187 C CA . ILE A 1 277 ? 104.262 20.935 15.014 1.00 10.25 276 ILE A CA 1
ATOM 2188 C C . ILE A 1 277 ? 105.715 21.361 14.741 1.00 10.77 276 ILE A C 1
ATOM 2189 O O . ILE A 1 277 ? 106.059 21.763 13.628 1.00 12.73 276 ILE A O 1
ATOM 2194 N N . GLN A 1 278 ? 106.574 21.278 15.754 1.00 11.27 277 GLN A N 1
ATOM 2195 C CA . GLN A 1 278 ? 107.979 21.637 15.569 1.00 11.94 277 GLN A CA 1
ATOM 2196 C C . GLN A 1 278 ? 108.605 20.836 14.430 1.00 13.17 277 GLN A C 1
ATOM 2197 O O . GLN A 1 278 ? 109.287 21.397 13.573 1.00 14.40 277 GLN A O 1
ATOM 2203 N N . HIS A 1 279 ? 108.368 19.527 14.413 1.00 13.93 278 HIS A N 1
ATOM 2204 C CA . HIS A 1 279 ? 108.984 18.677 13.404 1.00 15.50 278 HIS A CA 1
ATOM 2205 C C . HIS A 1 279 ? 108.421 18.955 12.010 1.00 16.68 278 HIS A C 1
ATOM 2206 O O . HIS A 1 279 ? 109.153 18.925 11.021 1.00 19.93 278 HIS A O 1
ATOM 2213 N N . VAL A 1 280 ? 107.130 19.260 11.931 1.00 16.70 279 VAL A N 1
ATOM 2214 C CA . VAL A 1 280 ? 106.502 19.520 10.639 1.00 19.16 279 VAL A CA 1
ATOM 2215 C C . VAL A 1 280 ? 106.807 20.914 10.078 1.00 18.08 279 VAL A C 1
ATOM 2216 O O . VAL A 1 280 ? 107.093 21.055 8.892 1.00 19.78 279 VAL A O 1
ATOM 2220 N N . LEU A 1 281 ? 106.759 21.939 10.923 1.00 17.11 280 LEU A N 1
ATOM 2221 C CA . LEU A 1 281 ? 106.949 23.311 10.455 1.00 17.88 280 LEU A CA 1
ATOM 2222 C C . LEU A 1 281 ? 108.402 23.764 10.394 1.00 20.72 280 LEU A C 1
ATOM 2223 O O . LEU A 1 281 ? 108.741 24.649 9.612 1.00 23.32 280 LEU A O 1
ATOM 2228 N N . ASN A 1 282 ? 109.251 23.183 11.233 1.00 22.21 281 ASN A N 1
ATOM 2229 C CA . ASN A 1 282 ? 110.633 23.643 11.336 1.00 29.35 281 ASN A CA 1
ATOM 2230 C C . ASN A 1 282 ? 111.656 22.560 11.014 1.00 34.66 281 ASN A C 1
ATOM 2231 O O . ASN A 1 282 ? 112.829 22.856 10.780 1.00 37.45 281 ASN A O 1
ATOM 2236 N N . GLY A 1 283 ? 111.212 21.309 10.999 1.00 36.52 282 GLY A N 1
ATOM 2237 C CA . GLY A 1 283 ? 112.096 20.191 10.723 1.00 37.73 282 GLY A CA 1
#

Nearest PDB structures (foldseek):
  4qek-assembly1_A  TM=1.004E+00  e=1.782E-65  Mycobacterium tuberculosis H37Rv
  4mql-assembly1_A  TM=1.002E+00  e=3.877E-63  Mycobacterium tuberculosis
  4qdu-assembly1_A  TM=9.818E-01  e=3.309E-59  Mycobacterium tuberculosis H37Rv
  3hrh-assembly1_B  TM=9.583E-01  e=3.057E-57  Mycobacterium tuberculosis
  1dqz-assembly1_B  TM=9.487E-01  e=1.299E-57  Mycobacterium tuberculosis

CATH classification: 3.40.50.1820